Protein AF-A0A453PPX8-F1 (afdb_monomer_lite)

Sequence (303 aa):
ICSSVDLSWGESTSLLLAVLESVLRVKAYLPKALNEFLEFIDYFSRSFLSNRDVNAGASKLFYGQGGFSSEISPPIASVLHLYATGLHFSRQQMGSEDQPSMSVDFLKNEKNLQTLNNALGTLERIFCVTDGKSSKHDNLGKYSSTLTDARHPNKKDSYSCSQSREHINFLAYLDSLEFVCKILLQPANAVWESFFKEKTVPTSGKMTCVLMALNQFIDSSLFAYSCTKMSDEEKERLNKTLLRALVSAIKISFVTKEAIQKSLYSINCAISSTWIKLEDFKYLIPSIGNIGVTLYNIGHFEE

InterPro domains:
  IPR005314 Peptidase C50, separase [PTHR12792] (1-302)
  IPR056932 Separase-like, second TPR repeats region [PF25113] (14-184)

Foldseek 3Di:
DLVPQDPVDPCSLVVLLVVLLVLLPPQPCCLVCVQVSLVVLLCSLVVCLVPLSSLQSLLVSLQVSLPDDPRDDLLSNLLSLLSSLLSVLSNLVVPDPPDLPSLQVNLVCVVSLVSLLSSLVVNCVVVVLPDPDPPPPPPVVPPPDPDDDDDDDDDDDDDDPVDDSRDDDLVSVLSSLLSSLVSLLVSLVSQLVCCLPPVDQPDLVSLVSNLSSLLSSLSSLLVCLVDHPDDPVVLVSSLVSNLSSLLSNCSSCLSNVPCNVVSVVSVVSQVPDPSDDPVSCVVNVVSVVVVVVSCVVVCVVVD

Secondary structure (DSSP, 8-state):
-GGG--TTSTTHHHHHHHHHHHHHT--TTTTTSHHHHHHHHHHHHHHTTT-HHHHHHHHHHHHHHHHH-TTS-HHHHHHHHHHHHHHHHHHHHTT-SS-TTTHHHHTT-HHHHHHHHHHHHHHHHHH---TTS--S-TTGGGSS--SS----------------S----HHHHHHHHHHHHHHHHHHHHHHHHHHHHH-----HHHHHHHHHHHHHHHHHHHHHHHH----HHHHHHHHHHHHHHHHHHHHHHHHHT-SHHHHHHHHHHHHT-SS--HHHHHHHHHHHHHHHHHHHHTTTT--

pLDDT: mean 75.93, std 20.25, range [23.69, 96.31]

Structure (mmCIF, N/CA/C/O backbone):
data_AF-A0A453PPX8-F1
#
_entry.id   AF-A0A453PPX8-F1
#
loop_
_atom_site.group_PDB
_atom_site.id
_atom_site.type_symbol
_atom_site.label_atom_id
_atom_site.label_alt_id
_atom_site.label_comp_id
_atom_site.label_asym_id
_atom_site.label_entity_id
_atom_site.label_seq_id
_atom_site.pdbx_PDB_ins_code
_atom_site.Cartn_x
_atom_site.Cartn_y
_atom_site.Cartn_z
_atom_site.occupancy
_atom_site.B_iso_or_equiv
_atom_site.auth_seq_id
_atom_site.auth_comp_id
_atom_site.auth_asym_id
_atom_site.auth_atom_id
_atom_site.pdbx_PDB_model_num
ATOM 1 N N . ILE A 1 1 ? 12.827 13.121 -19.941 1.00 68.88 1 ILE A N 1
ATOM 2 C CA . ILE A 1 1 ? 12.044 12.511 -21.047 1.00 68.88 1 ILE A CA 1
ATOM 3 C C . ILE A 1 1 ? 10.574 12.462 -20.663 1.00 68.88 1 ILE A C 1
ATOM 5 O O . ILE A 1 1 ? 9.843 13.288 -21.178 1.00 68.88 1 ILE A O 1
ATOM 9 N N . CYS A 1 2 ? 10.150 11.609 -19.721 1.00 77.06 2 CYS A N 1
ATOM 10 C CA . CYS A 1 2 ? 8.740 11.517 -19.307 1.00 77.06 2 CYS A CA 1
ATOM 11 C C . CYS A 1 2 ? 8.135 12.856 -18.840 1.00 77.06 2 CYS A C 1
ATOM 13 O O . CYS A 1 2 ? 7.009 13.164 -19.202 1.00 77.06 2 CYS A O 1
ATOM 15 N N . SER A 1 3 ? 8.901 13.686 -18.123 1.00 76.31 3 SER A N 1
ATOM 16 C CA . SER A 1 3 ? 8.491 15.033 -17.686 1.00 76.31 3 SER A CA 1
ATOM 17 C C . SER A 1 3 ? 8.281 16.051 -18.813 1.00 76.31 3 SER A C 1
ATOM 19 O O . SER A 1 3 ? 7.718 17.112 -18.572 1.00 76.31 3 SER A O 1
ATOM 21 N N . SER A 1 4 ? 8.767 15.766 -20.021 1.00 77.56 4 SER A N 1
ATOM 22 C CA . SER A 1 4 ? 8.734 16.677 -21.172 1.00 77.56 4 SER A CA 1
ATOM 23 C C . SER A 1 4 ? 7.727 16.242 -22.238 1.00 77.56 4 SER A C 1
ATOM 25 O O . SER A 1 4 ? 7.642 16.884 -23.280 1.00 77.56 4 SER A O 1
ATOM 27 N N . VAL A 1 5 ? 7.009 15.134 -22.016 1.00 77.94 5 VAL A N 1
ATOM 28 C CA . VAL A 1 5 ? 6.001 14.633 -22.954 1.00 77.94 5 VAL A CA 1
ATOM 29 C C . VAL A 1 5 ? 4.700 15.399 -22.747 1.00 77.94 5 VAL A C 1
ATOM 31 O O . VAL A 1 5 ? 4.125 15.373 -21.661 1.00 77.94 5 VAL A O 1
ATOM 34 N N . ASP A 1 6 ? 4.221 16.044 -23.808 1.00 75.62 6 ASP A N 1
ATOM 35 C CA . ASP A 1 6 ? 2.887 16.632 -23.841 1.00 75.62 6 ASP A CA 1
ATOM 36 C C . ASP A 1 6 ? 1.833 15.522 -23.970 1.00 75.62 6 ASP A C 1
ATOM 38 O O . ASP A 1 6 ? 1.772 14.810 -24.974 1.00 75.62 6 ASP A O 1
ATOM 42 N N . LEU A 1 7 ? 1.006 15.363 -22.935 1.00 73.12 7 LEU A N 1
ATOM 43 C CA . LEU A 1 7 ? -0.051 14.349 -22.885 1.00 73.12 7 LEU A CA 1
ATOM 44 C C . LEU A 1 7 ? -1.251 14.677 -23.787 1.00 73.12 7 LEU A C 1
ATOM 46 O O . LEU A 1 7 ? -2.096 13.810 -23.995 1.00 73.12 7 LEU A O 1
ATOM 50 N N . SER A 1 8 ? -1.339 15.895 -24.333 1.00 72.12 8 SER A N 1
ATOM 51 C CA . SER A 1 8 ? -2.366 16.261 -25.319 1.00 72.12 8 SER A CA 1
ATOM 52 C C . SER A 1 8 ? -2.098 15.665 -26.706 1.00 72.12 8 SER A C 1
ATOM 54 O O . SER A 1 8 ? -2.986 15.623 -27.559 1.00 72.12 8 SER A O 1
ATOM 56 N N . TRP A 1 9 ? -0.881 15.164 -26.931 1.00 76.50 9 TRP A N 1
ATOM 57 C CA . TRP A 1 9 ? -0.477 14.536 -28.180 1.00 76.50 9 TRP A CA 1
ATOM 58 C C . TRP A 1 9 ? -0.966 13.085 -28.256 1.00 76.50 9 TRP A C 1
ATOM 60 O O . TRP A 1 9 ? -0.719 12.294 -27.345 1.00 76.50 9 TRP A O 1
ATOM 70 N N . GLY A 1 10 ? -1.613 12.702 -29.363 1.00 71.25 10 GLY A N 1
ATOM 71 C CA . GLY A 1 10 ? -2.240 11.378 -29.521 1.00 71.25 10 GLY A CA 1
ATOM 72 C C . GLY A 1 10 ? -1.283 10.181 -29.396 1.00 71.25 10 GLY A C 1
ATOM 73 O O . GLY A 1 10 ? -1.703 9.102 -28.990 1.00 71.25 10 GLY A O 1
ATOM 74 N N . GLU A 1 11 ? 0.010 10.371 -29.675 1.00 82.19 11 GLU A N 1
ATOM 75 C CA . GLU A 1 11 ? 1.045 9.323 -29.584 1.00 82.19 11 GLU A CA 1
ATOM 76 C C . GLU A 1 11 ? 1.831 9.339 -28.256 1.00 82.19 11 GLU A C 1
ATOM 78 O O . GLU A 1 11 ? 2.729 8.516 -28.041 1.00 82.19 11 GLU A O 1
ATOM 83 N N . SER A 1 12 ? 1.504 10.259 -27.342 1.00 84.06 12 SER A N 1
ATOM 84 C CA . SER A 1 12 ? 2.205 10.430 -26.062 1.00 84.06 12 SER A CA 1
ATOM 85 C C . SER A 1 12 ? 2.190 9.154 -25.216 1.00 84.06 12 SER A C 1
ATOM 87 O O . SER A 1 12 ? 3.225 8.737 -24.695 1.00 84.06 12 SER A O 1
ATOM 89 N N . THR A 1 13 ? 1.046 8.470 -25.156 1.00 86.00 13 THR A N 1
ATOM 90 C CA . THR A 1 13 ? 0.882 7.195 -24.448 1.00 86.00 13 THR A CA 1
ATOM 91 C C . THR A 1 13 ? 1.804 6.108 -25.002 1.00 86.00 13 THR A C 1
ATOM 93 O O . THR A 1 13 ? 2.506 5.451 -24.233 1.00 86.00 13 THR A O 1
ATOM 96 N N . SER A 1 14 ? 1.852 5.921 -26.327 1.00 87.69 14 SER A N 1
ATOM 97 C CA . SER A 1 14 ? 2.731 4.923 -26.954 1.00 87.69 14 SER A CA 1
ATOM 98 C C . SER A 1 14 ? 4.206 5.225 -26.713 1.00 87.69 14 SER A C 1
ATOM 100 O O . SER A 1 14 ? 4.971 4.310 -26.415 1.00 87.69 14 SER A O 1
ATOM 102 N N . LEU A 1 15 ? 4.598 6.501 -26.774 1.00 88.81 15 LEU A N 1
ATOM 103 C CA . LEU A 1 15 ? 5.967 6.925 -26.499 1.00 88.81 15 LEU A CA 1
ATOM 104 C C . LEU A 1 15 ? 6.359 6.640 -25.043 1.00 88.81 15 LEU A C 1
ATOM 106 O O . LEU A 1 15 ? 7.416 6.064 -24.792 1.00 88.81 15 LEU A O 1
ATOM 110 N N . LEU A 1 16 ? 5.503 6.996 -24.082 1.00 90.44 16 LEU A N 1
ATOM 111 C CA . LEU A 1 16 ? 5.747 6.757 -22.657 1.00 90.44 16 LEU A CA 1
ATOM 112 C C . LEU A 1 16 ? 5.877 5.265 -22.339 1.00 90.44 16 LEU A C 1
ATOM 114 O O . LEU A 1 16 ? 6.785 4.869 -21.608 1.00 90.44 16 LEU A O 1
ATOM 118 N N . LEU A 1 17 ? 5.010 4.430 -22.917 1.00 90.81 17 LEU A N 1
ATOM 119 C CA . LEU A 1 17 ? 5.076 2.980 -22.744 1.00 90.81 17 LEU A CA 1
ATOM 120 C C . LEU A 1 17 ? 6.311 2.372 -23.416 1.00 90.81 17 LEU A C 1
ATOM 122 O O . LEU A 1 17 ? 6.919 1.476 -22.836 1.00 90.81 17 LEU A O 1
ATOM 126 N N . ALA A 1 18 ? 6.728 2.881 -24.578 1.00 89.50 18 ALA A N 1
ATOM 127 C CA . ALA A 1 18 ? 7.959 2.447 -25.238 1.00 89.50 18 ALA A CA 1
ATOM 128 C C . ALA A 1 18 ? 9.209 2.807 -24.417 1.00 89.50 18 ALA A C 1
ATOM 130 O O . ALA A 1 18 ? 10.117 1.987 -24.280 1.00 89.50 18 ALA A O 1
ATOM 131 N N . VAL A 1 19 ? 9.247 4.004 -23.817 1.00 89.12 19 VAL A N 1
ATOM 132 C CA . VAL A 1 19 ? 10.322 4.410 -22.895 1.00 89.12 19 VAL A CA 1
ATOM 133 C C . VAL A 1 19 ? 10.350 3.493 -21.673 1.00 89.12 19 VAL A C 1
ATOM 135 O O . VAL A 1 19 ? 11.411 2.974 -21.327 1.00 89.12 19 VAL A O 1
ATOM 138 N N . LEU A 1 20 ? 9.194 3.246 -21.050 1.00 89.56 20 LEU A N 1
ATOM 139 C CA . LEU A 1 20 ? 9.082 2.346 -19.903 1.00 89.56 20 LEU A CA 1
ATOM 140 C C . LEU A 1 20 ? 9.553 0.929 -20.249 1.00 89.56 20 LEU A C 1
ATOM 142 O O . LEU A 1 20 ? 10.359 0.347 -19.528 1.00 89.56 20 LEU A O 1
ATOM 146 N N . GLU A 1 21 ? 9.088 0.382 -21.370 1.00 88.38 21 GLU A N 1
ATOM 147 C CA . GLU A 1 21 ? 9.484 -0.941 -21.843 1.00 88.38 21 GLU A CA 1
ATOM 148 C C . GLU A 1 21 ? 10.987 -1.020 -22.128 1.00 88.38 21 GLU A C 1
ATOM 150 O O . GLU A 1 21 ? 11.627 -2.009 -21.770 1.00 88.38 21 GLU A O 1
ATOM 155 N N . SER A 1 22 ? 11.572 0.027 -22.716 1.00 85.81 22 SER A N 1
ATOM 156 C CA . SER A 1 22 ? 13.016 0.101 -22.931 1.00 85.81 22 SER A CA 1
ATOM 157 C C . SER A 1 22 ? 13.773 0.031 -21.608 1.00 85.81 22 SER A C 1
ATOM 159 O O . SER A 1 22 ? 14.711 -0.753 -21.507 1.00 85.81 22 SER A O 1
ATOM 161 N N . VAL A 1 23 ? 13.357 0.793 -20.589 1.00 84.75 23 VAL A N 1
ATOM 162 C CA . VAL A 1 23 ? 13.988 0.782 -19.256 1.00 84.75 23 VAL A CA 1
ATOM 163 C C . VAL A 1 23 ? 13.872 -0.595 -18.602 1.00 84.75 23 VAL A C 1
ATOM 165 O O . VAL A 1 23 ? 14.869 -1.125 -18.117 1.00 84.75 23 VAL A O 1
ATOM 168 N N . LEU A 1 24 ? 12.697 -1.228 -18.674 1.00 81.25 24 LEU A N 1
ATOM 169 C CA . LEU A 1 24 ? 12.471 -2.584 -18.158 1.00 81.25 24 LEU A CA 1
ATOM 170 C C . LEU A 1 24 ? 13.350 -3.648 -18.844 1.00 81.25 24 LEU A C 1
ATOM 172 O O . LEU A 1 24 ? 13.604 -4.704 -18.270 1.00 81.25 24 LEU A O 1
ATOM 176 N N . ARG A 1 25 ? 13.825 -3.386 -20.068 1.00 78.50 25 ARG A N 1
ATOM 177 C CA . ARG A 1 25 ? 14.711 -4.283 -20.825 1.00 78.50 25 ARG A CA 1
ATOM 178 C C . ARG A 1 25 ? 16.206 -4.034 -20.577 1.00 78.50 25 ARG A C 1
ATOM 180 O O . ARG A 1 25 ? 17.013 -4.852 -21.023 1.00 78.50 25 ARG A O 1
ATOM 187 N N . VAL A 1 26 ? 16.610 -2.966 -19.873 1.00 70.00 26 VAL A N 1
ATOM 188 C CA . VAL A 1 26 ? 18.031 -2.683 -19.574 1.00 70.00 26 VAL A CA 1
ATOM 189 C C . VAL A 1 26 ? 18.530 -3.582 -18.436 1.00 70.00 26 VAL A C 1
ATOM 191 O O . VAL A 1 26 ? 18.637 -3.191 -17.279 1.00 70.00 26 VAL A O 1
ATOM 194 N N . LYS A 1 27 ? 18.859 -4.826 -18.789 1.00 64.12 27 LYS A N 1
ATOM 195 C CA . LYS A 1 27 ? 19.217 -5.903 -17.851 1.00 64.12 27 LYS A CA 1
ATOM 196 C C . LYS A 1 27 ? 20.664 -5.850 -17.348 1.00 64.12 27 LYS A C 1
ATOM 198 O O . LYS A 1 27 ? 20.931 -6.145 -16.190 1.00 64.12 27 LYS A O 1
ATOM 203 N N . ALA A 1 28 ? 21.611 -5.450 -18.200 1.00 54.31 28 ALA A N 1
ATOM 204 C CA . ALA A 1 28 ? 23.051 -5.563 -17.919 1.00 54.31 28 ALA A CA 1
ATOM 205 C C . ALA A 1 28 ? 23.567 -4.622 -16.810 1.00 54.31 28 ALA A C 1
ATOM 207 O O . ALA A 1 28 ? 24.640 -4.852 -16.251 1.00 54.31 28 ALA A O 1
ATOM 208 N N . TYR A 1 29 ? 22.811 -3.570 -16.488 1.00 59.25 29 TYR A N 1
ATOM 209 C CA . TYR A 1 29 ? 23.189 -2.560 -15.496 1.00 59.25 29 TYR A CA 1
ATOM 210 C C . TYR A 1 29 ? 22.343 -2.617 -14.223 1.00 59.25 29 TYR A C 1
ATOM 212 O O . TYR A 1 29 ? 22.651 -1.900 -13.272 1.00 59.25 29 TYR A O 1
ATOM 220 N N . LEU A 1 30 ? 21.327 -3.488 -14.174 1.00 68.12 30 LEU A N 1
ATOM 221 C CA . LEU A 1 30 ? 20.348 -3.516 -13.090 1.00 68.12 30 LEU A CA 1
ATOM 222 C C . LEU A 1 30 ? 20.984 -3.685 -11.699 1.00 68.12 30 LEU A C 1
ATOM 224 O O . LEU A 1 30 ? 20.624 -2.913 -10.821 1.00 68.12 30 LEU A O 1
ATOM 228 N N . PRO A 1 31 ? 21.999 -4.547 -11.472 1.00 67.00 31 PRO A N 1
ATOM 229 C CA . PRO A 1 31 ? 22.613 -4.657 -10.145 1.00 67.00 31 PRO A CA 1
ATOM 230 C C . PRO A 1 31 ? 23.340 -3.385 -9.679 1.00 67.00 31 PRO A C 1
ATOM 232 O O . PRO A 1 31 ? 23.516 -3.186 -8.482 1.00 67.00 31 PRO A O 1
ATOM 235 N N . LYS A 1 32 ? 23.805 -2.538 -10.612 1.00 69.81 32 LYS A N 1
ATOM 236 C CA . LYS A 1 32 ? 24.531 -1.292 -10.305 1.00 69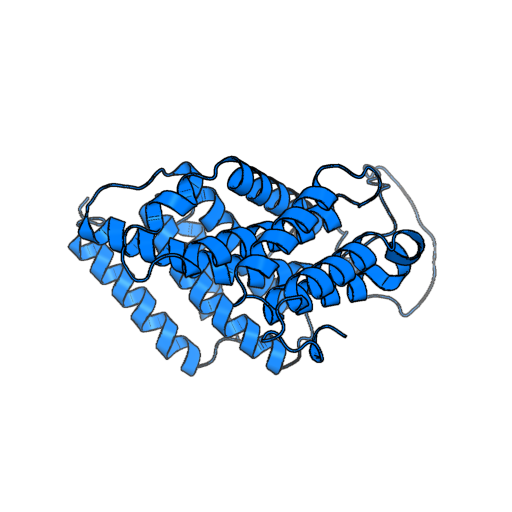.81 32 LYS A CA 1
ATOM 237 C C . LYS A 1 32 ? 23.618 -0.071 -10.210 1.00 69.81 32 LYS A C 1
ATOM 239 O O . LYS A 1 32 ? 24.019 0.894 -9.578 1.00 69.81 32 LYS A O 1
ATOM 244 N N . ALA A 1 33 ? 22.453 -0.122 -10.851 1.00 79.56 33 ALA A N 1
ATOM 245 C CA . ALA A 1 33 ? 21.501 0.981 -10.957 1.00 79.56 33 ALA A CA 1
ATOM 246 C C . ALA A 1 33 ? 20.107 0.586 -10.429 1.00 79.56 33 ALA A C 1
ATOM 248 O O . ALA A 1 33 ? 19.081 1.027 -10.947 1.00 79.56 33 ALA A O 1
ATOM 249 N N . LEU A 1 34 ? 20.057 -0.343 -9.466 1.00 82.06 34 LEU A N 1
ATOM 250 C CA . LEU A 1 34 ? 18.807 -0.943 -9.001 1.00 82.06 34 LEU A CA 1
ATOM 251 C C . LEU A 1 34 ? 17.894 0.090 -8.338 1.00 82.06 34 LEU A C 1
ATOM 253 O O . LEU A 1 34 ? 16.686 0.081 -8.559 1.00 82.06 34 LEU A O 1
ATOM 257 N N . ASN A 1 35 ? 18.465 0.971 -7.519 1.00 81.38 35 ASN A N 1
ATOM 258 C CA . ASN A 1 35 ? 17.685 1.973 -6.803 1.00 81.38 35 ASN A CA 1
ATOM 259 C C . ASN A 1 35 ? 17.169 3.036 -7.771 1.00 81.38 35 ASN A C 1
ATOM 261 O O . ASN A 1 35 ? 15.987 3.337 -7.742 1.00 81.38 35 ASN A O 1
ATOM 265 N N . GLU A 1 36 ? 18.004 3.499 -8.698 1.00 86.00 36 GLU A N 1
ATOM 266 C CA . GLU A 1 36 ? 17.636 4.443 -9.755 1.00 86.00 36 GLU A CA 1
ATOM 267 C C . GLU A 1 36 ? 16.549 3.861 -10.668 1.00 86.00 36 GLU A C 1
ATOM 269 O O . GLU A 1 36 ? 15.628 4.560 -11.092 1.00 86.00 36 GLU A O 1
ATOM 274 N N . PHE A 1 37 ? 16.623 2.557 -10.949 1.00 87.69 37 PHE A N 1
ATOM 275 C CA . PHE A 1 37 ? 15.566 1.839 -11.647 1.00 87.69 37 PHE A CA 1
ATOM 276 C C . PHE A 1 37 ? 14.252 1.882 -10.857 1.00 87.69 37 PHE A C 1
ATOM 278 O O . PHE A 1 37 ? 13.225 2.254 -11.418 1.00 87.69 37 PHE A O 1
ATOM 285 N N . LEU A 1 38 ? 14.262 1.543 -9.565 1.00 88.88 38 LEU A N 1
ATOM 286 C CA . LEU A 1 38 ? 13.049 1.555 -8.742 1.00 88.88 38 LEU A CA 1
ATOM 287 C C . LEU A 1 38 ? 12.496 2.971 -8.514 1.00 88.88 38 LEU A C 1
ATOM 289 O O . LEU A 1 38 ? 11.280 3.146 -8.536 1.00 88.88 38 LEU A O 1
ATOM 293 N N . GLU A 1 39 ? 13.359 3.977 -8.379 1.00 89.56 39 GLU A N 1
ATOM 294 C CA . GLU A 1 39 ? 12.987 5.396 -8.335 1.00 89.56 39 GLU A CA 1
ATOM 295 C C . GLU A 1 39 ? 12.306 5.830 -9.635 1.00 89.56 39 GLU A C 1
ATOM 297 O O . GLU A 1 39 ? 11.282 6.509 -9.603 1.00 89.56 39 GLU A O 1
ATOM 302 N N . PHE A 1 40 ? 12.812 5.390 -10.793 1.00 91.12 40 PHE A N 1
ATOM 303 C CA . PHE A 1 40 ? 12.148 5.641 -12.070 1.00 91.12 40 PHE A CA 1
ATOM 304 C C . PHE A 1 40 ? 10.765 4.981 -12.136 1.00 91.12 40 PHE A C 1
ATOM 306 O O . PHE A 1 40 ? 9.818 5.607 -12.616 1.00 91.12 40 PHE A O 1
ATOM 313 N N . ILE A 1 41 ? 10.627 3.741 -11.654 1.00 92.38 41 ILE A N 1
ATOM 314 C CA . ILE A 1 41 ? 9.335 3.041 -11.609 1.00 92.38 41 ILE A CA 1
ATOM 315 C C . ILE A 1 41 ? 8.341 3.784 -10.708 1.00 92.38 41 ILE A C 1
ATOM 317 O O . ILE A 1 41 ? 7.190 3.976 -11.113 1.00 92.38 41 ILE A O 1
ATOM 321 N N . ASP A 1 42 ? 8.777 4.232 -9.528 1.00 93.12 42 ASP A N 1
ATOM 322 C CA . ASP A 1 42 ? 7.959 5.035 -8.614 1.00 93.12 42 ASP A CA 1
ATOM 323 C C . ASP A 1 42 ? 7.527 6.350 -9.275 1.00 93.12 42 ASP A C 1
ATOM 325 O O . ASP A 1 42 ? 6.329 6.629 -9.404 1.00 93.12 42 ASP A O 1
ATOM 329 N N . TYR A 1 43 ? 8.498 7.107 -9.793 1.00 92.50 43 TYR A N 1
ATOM 330 C CA . TYR A 1 43 ? 8.269 8.373 -10.476 1.00 92.50 43 TYR A CA 1
ATOM 331 C C . TYR A 1 43 ? 7.275 8.219 -11.630 1.00 92.50 43 TYR A C 1
ATOM 333 O O . TYR A 1 43 ? 6.312 8.984 -11.722 1.00 92.50 43 TYR A O 1
ATOM 341 N N . PHE A 1 44 ? 7.477 7.224 -12.500 1.00 93.25 44 PHE A N 1
ATOM 342 C CA . PHE A 1 44 ? 6.607 6.966 -13.646 1.00 93.25 44 PHE A CA 1
ATOM 343 C C . PHE A 1 44 ? 5.179 6.655 -13.184 1.00 93.25 44 PHE A C 1
ATOM 345 O O . PHE A 1 44 ? 4.221 7.262 -13.665 1.00 93.25 44 PHE A O 1
ATOM 352 N N . SER A 1 45 ? 5.039 5.745 -12.216 1.00 93.81 45 SER A N 1
ATOM 353 C CA . SER A 1 45 ? 3.738 5.291 -11.714 1.00 93.81 45 SER A CA 1
ATOM 354 C C . SER A 1 45 ? 2.942 6.421 -11.063 1.00 93.81 45 SER A C 1
ATOM 356 O O . SER A 1 45 ? 1.729 6.506 -11.243 1.00 93.81 45 SER A O 1
ATOM 358 N N . ARG A 1 46 ? 3.611 7.318 -10.329 1.00 92.19 46 ARG A N 1
ATOM 359 C CA . ARG A 1 46 ? 2.969 8.485 -9.707 1.00 92.19 46 ARG A CA 1
ATOM 360 C C . ARG A 1 46 ? 2.635 9.576 -10.719 1.00 92.19 46 ARG A C 1
ATOM 362 O O . ARG A 1 46 ? 1.546 10.139 -10.656 1.00 92.19 46 ARG A O 1
ATOM 369 N N . SER A 1 47 ? 3.545 9.860 -11.649 1.00 89.81 47 SER A N 1
ATOM 370 C CA . SER A 1 47 ? 3.407 10.971 -12.603 1.00 89.81 47 SER A CA 1
ATOM 371 C C . SER A 1 47 ? 2.244 10.777 -13.568 1.00 89.81 47 SER A C 1
ATOM 373 O O . SER A 1 47 ? 1.572 11.738 -13.934 1.00 89.81 47 SER A O 1
ATOM 375 N N . PHE A 1 48 ? 1.978 9.531 -13.956 1.00 87.00 48 PHE A N 1
ATOM 376 C CA . PHE A 1 48 ? 0.924 9.209 -14.916 1.00 87.00 48 PHE A CA 1
ATOM 377 C C . PHE A 1 48 ? -0.295 8.570 -14.273 1.00 87.00 48 PHE A C 1
ATOM 379 O O . PHE A 1 48 ? -1.156 8.064 -14.988 1.00 87.00 48 PHE A O 1
ATOM 386 N N . LEU A 1 49 ? -0.415 8.659 -12.944 1.00 85.38 49 LEU A N 1
ATOM 387 C CA . LEU A 1 49 ? -1.491 8.010 -12.212 1.00 85.38 49 LEU A CA 1
ATOM 388 C C . LEU A 1 49 ? -2.875 8.444 -12.693 1.00 85.38 49 LEU A C 1
ATOM 390 O O . LEU A 1 49 ? -3.783 7.639 -12.556 1.00 85.38 49 LEU A O 1
ATOM 394 N N . SER A 1 50 ? -3.019 9.645 -13.271 1.00 83.88 50 SER A N 1
ATOM 395 C CA . SER A 1 50 ? -4.260 10.198 -13.842 1.00 83.88 50 SER A CA 1
ATOM 396 C C . SER A 1 50 ? -4.562 9.764 -15.289 1.00 83.88 50 SER A C 1
ATOM 398 O O . SER A 1 50 ? -5.639 10.064 -15.797 1.00 83.88 50 SER A O 1
ATOM 400 N N . ASN A 1 51 ? -3.648 9.063 -15.971 1.00 86.75 51 ASN A N 1
ATOM 401 C CA . ASN A 1 51 ? -3.815 8.641 -17.363 1.00 86.75 51 ASN A CA 1
ATOM 402 C C . ASN A 1 51 ? -4.194 7.153 -17.447 1.00 86.75 51 ASN A C 1
ATOM 404 O O . ASN A 1 51 ? -3.384 6.256 -17.203 1.00 86.75 51 ASN A O 1
ATOM 408 N N . ARG A 1 52 ? -5.444 6.890 -17.839 1.00 85.50 52 ARG A N 1
ATOM 409 C CA . ARG A 1 52 ? -6.032 5.544 -17.872 1.00 85.50 52 ARG A CA 1
ATOM 410 C C . ARG A 1 52 ? -5.282 4.571 -18.787 1.00 85.50 52 ARG A C 1
ATOM 412 O O . ARG A 1 52 ? -5.115 3.404 -18.420 1.00 85.50 52 ARG A O 1
ATOM 419 N N . ASP A 1 53 ? -4.851 5.032 -19.956 1.00 87.25 53 ASP A N 1
ATOM 420 C CA . ASP A 1 53 ? -4.224 4.181 -20.969 1.00 87.25 53 ASP A CA 1
ATOM 421 C C . ASP A 1 53 ? -2.765 3.887 -20.620 1.00 87.25 53 ASP A C 1
ATOM 423 O O . ASP A 1 53 ? -2.326 2.737 -20.716 1.00 87.25 53 ASP A O 1
ATOM 427 N N . VAL A 1 54 ? -2.042 4.890 -20.106 1.00 89.50 54 VAL A N 1
ATOM 428 C CA . VAL A 1 54 ? -0.690 4.699 -19.563 1.00 89.50 54 VAL A CA 1
ATOM 429 C C . VAL A 1 54 ? -0.724 3.727 -18.383 1.00 89.50 54 VAL A C 1
ATOM 431 O O . VAL A 1 54 ? 0.059 2.780 -18.366 1.00 89.50 54 VAL A O 1
ATOM 434 N N . ASN A 1 55 ? -1.671 3.875 -17.450 1.00 90.06 55 ASN A N 1
ATOM 435 C CA . ASN A 1 55 ? -1.825 2.954 -16.319 1.00 90.06 55 ASN A CA 1
ATOM 436 C C . ASN A 1 55 ? -2.074 1.512 -16.780 1.00 90.06 55 ASN A C 1
ATOM 438 O O . ASN A 1 55 ? -1.473 0.574 -16.252 1.00 90.06 55 ASN A O 1
ATOM 442 N N . ALA A 1 56 ? -2.942 1.319 -17.780 1.00 88.69 56 ALA A N 1
ATOM 443 C CA . ALA A 1 56 ? -3.242 -0.002 -18.324 1.00 88.69 56 ALA A CA 1
ATOM 444 C C . ALA A 1 56 ? -2.010 -0.649 -18.978 1.00 88.69 56 ALA A C 1
ATOM 446 O O . ALA A 1 56 ? -1.718 -1.821 -18.721 1.00 88.69 56 ALA A O 1
ATOM 447 N N . GLY A 1 57 ? -1.280 0.112 -19.799 1.00 90.06 57 GLY A N 1
ATOM 448 C CA . GLY A 1 57 ? -0.063 -0.355 -20.456 1.00 90.06 57 GLY A CA 1
ATOM 449 C C . GLY A 1 57 ? 1.057 -0.663 -19.464 1.00 90.06 57 GLY A C 1
ATOM 450 O O . GLY A 1 57 ? 1.629 -1.751 -19.502 1.00 90.06 57 GLY A O 1
ATOM 451 N N . ALA A 1 58 ? 1.320 0.248 -18.527 1.00 92.00 58 ALA A N 1
ATOM 452 C CA . ALA A 1 58 ? 2.367 0.103 -17.522 1.00 92.00 58 ALA A CA 1
ATOM 453 C C . ALA A 1 58 ? 2.089 -1.062 -16.564 1.00 92.00 58 ALA A C 1
ATOM 455 O O . ALA A 1 58 ? 2.971 -1.886 -16.333 1.00 92.00 58 ALA A O 1
ATOM 456 N N . SER A 1 59 ? 0.845 -1.213 -16.095 1.00 91.38 59 SER A N 1
ATOM 457 C CA . SER A 1 59 ? 0.432 -2.367 -15.285 1.00 91.38 59 SER A CA 1
ATOM 458 C C . SER A 1 59 ? 0.700 -3.693 -16.007 1.00 91.38 59 SER A C 1
ATOM 460 O O . SER A 1 59 ? 1.286 -4.612 -15.430 1.00 91.38 59 SER A O 1
ATOM 462 N N . LYS A 1 60 ? 0.348 -3.787 -17.299 1.00 90.62 60 LYS A N 1
ATOM 463 C CA . LYS A 1 60 ? 0.613 -4.981 -18.116 1.00 90.62 60 LYS A CA 1
ATOM 464 C C . LYS A 1 60 ? 2.111 -5.251 -18.268 1.00 90.62 60 LYS A C 1
ATOM 466 O O . LYS A 1 60 ? 2.521 -6.406 -18.162 1.00 90.62 60 LYS A O 1
ATOM 471 N N . LEU A 1 61 ? 2.915 -4.213 -18.503 1.00 90.06 61 LEU A N 1
ATOM 472 C CA . LEU A 1 61 ? 4.370 -4.334 -18.605 1.00 90.06 61 LEU A CA 1
ATOM 473 C C . LEU A 1 61 ? 4.977 -4.841 -17.290 1.00 90.06 61 LEU A C 1
ATOM 475 O O . LEU A 1 61 ? 5.756 -5.790 -17.311 1.00 90.06 61 LEU A O 1
ATOM 479 N N . PHE A 1 62 ? 4.572 -4.286 -16.147 1.00 90.56 62 PHE A N 1
ATOM 480 C CA . PHE A 1 62 ? 5.079 -4.693 -14.834 1.00 90.56 62 PHE A CA 1
ATOM 481 C C . PHE A 1 62 ? 4.700 -6.132 -14.468 1.00 90.56 62 PHE A C 1
ATOM 483 O O . PHE A 1 62 ? 5.575 -6.901 -14.069 1.00 90.56 62 PHE A O 1
ATOM 490 N N . TYR A 1 63 ? 3.444 -6.544 -14.681 1.00 87.56 63 TYR A N 1
ATOM 491 C CA . TYR A 1 63 ? 3.049 -7.948 -14.503 1.00 87.56 63 TYR A CA 1
ATOM 492 C C . TYR A 1 63 ? 3.781 -8.890 -15.468 1.00 87.56 63 TYR A C 1
ATOM 494 O O . TYR A 1 63 ? 4.145 -10.001 -15.088 1.00 87.56 63 TYR A O 1
ATOM 502 N N . GLY A 1 64 ? 4.008 -8.466 -16.716 1.00 79.94 64 GLY A N 1
ATOM 503 C CA . GLY A 1 64 ? 4.740 -9.256 -17.708 1.00 79.94 64 GLY A CA 1
ATOM 504 C C . GLY A 1 64 ? 6.195 -9.502 -17.308 1.00 79.94 64 GLY A C 1
ATOM 505 O O . GLY A 1 64 ? 6.690 -10.620 -17.446 1.00 79.94 64 GLY A O 1
ATOM 506 N N . GLN A 1 65 ? 6.858 -8.485 -16.754 1.00 71.50 65 GLN A N 1
ATOM 507 C CA . GLN A 1 65 ? 8.236 -8.602 -16.274 1.00 71.50 65 GLN A CA 1
ATOM 508 C C . GLN A 1 65 ? 8.344 -9.444 -14.998 1.00 71.50 65 GLN A C 1
ATOM 510 O O . GLN A 1 65 ? 9.268 -10.248 -14.881 1.00 71.50 65 GLN A O 1
ATOM 515 N N . GLY A 1 66 ? 7.381 -9.318 -14.078 1.00 56.97 66 GLY A N 1
ATOM 516 C CA . GLY A 1 66 ? 7.364 -10.094 -12.836 1.00 56.97 66 GLY A CA 1
ATOM 517 C C . GLY A 1 66 ? 6.870 -11.542 -12.980 1.00 56.97 66 GLY A C 1
ATOM 518 O O . GLY A 1 66 ? 7.094 -12.348 -12.078 1.00 56.97 66 GLY A O 1
ATOM 519 N N . GLY A 1 67 ? 6.235 -11.895 -14.105 1.00 49.97 67 GLY A N 1
ATOM 520 C CA . GLY A 1 67 ? 5.662 -13.225 -14.342 1.00 49.97 67 GLY A CA 1
ATOM 521 C C . GLY A 1 67 ? 6.498 -14.196 -15.186 1.00 49.97 67 GLY A C 1
ATOM 522 O O . GLY A 1 67 ? 6.246 -15.395 -15.102 1.00 49.97 67 GLY A O 1
ATOM 523 N N . PHE A 1 68 ? 7.450 -13.730 -16.010 1.00 41.12 68 PHE A N 1
ATOM 524 C CA . PHE A 1 68 ? 8.017 -14.581 -17.078 1.00 41.12 68 PHE A CA 1
ATOM 525 C C . PHE A 1 68 ? 9.500 -14.390 -17.442 1.00 41.12 68 PHE A C 1
ATOM 527 O O . PHE A 1 68 ? 9.958 -15.034 -18.384 1.00 41.12 68 PHE A O 1
ATOM 534 N N . SER A 1 69 ? 10.290 -13.587 -16.723 1.00 48.25 69 SER A N 1
ATOM 535 C CA . SER A 1 69 ? 11.745 -13.571 -16.949 1.00 48.25 69 SER A CA 1
ATOM 536 C C . SER A 1 69 ? 12.474 -14.254 -15.793 1.00 48.25 69 SER A C 1
ATOM 538 O O . SER A 1 69 ? 12.374 -13.828 -14.648 1.00 48.25 69 SER A O 1
ATOM 540 N N . SER A 1 70 ? 13.238 -15.310 -16.079 1.00 49.44 70 SER A N 1
ATOM 541 C CA . SER A 1 70 ? 14.124 -16.009 -15.130 1.00 49.44 70 SER A CA 1
ATOM 542 C C . SER A 1 70 ? 15.293 -15.145 -14.621 1.00 49.44 70 SER A C 1
ATOM 544 O O . SER A 1 70 ? 16.283 -15.673 -14.124 1.00 49.44 70 SER A O 1
ATOM 546 N N . GLU A 1 71 ? 15.219 -13.828 -14.812 1.00 60.91 71 GLU A N 1
ATOM 547 C CA . GLU A 1 71 ? 16.345 -12.895 -14.764 1.00 60.91 71 GLU A CA 1
ATOM 548 C C . GLU A 1 71 ? 16.106 -11.711 -13.815 1.00 60.91 71 GLU A C 1
ATOM 550 O O . GLU A 1 71 ? 17.074 -11.070 -13.419 1.00 60.91 71 GLU A O 1
ATOM 555 N N . ILE A 1 72 ? 14.858 -11.428 -13.413 1.00 71.12 72 ILE A N 1
ATOM 556 C CA . ILE A 1 72 ? 14.556 -10.442 -12.365 1.00 71.12 72 ILE A CA 1
ATOM 557 C C . ILE A 1 72 ? 14.465 -11.175 -11.028 1.00 71.12 72 ILE A C 1
ATOM 559 O O . ILE A 1 72 ? 13.724 -12.152 -10.893 1.00 71.12 72 ILE A O 1
ATOM 563 N N . SER A 1 73 ? 15.209 -10.706 -10.024 1.00 77.25 73 SER A N 1
ATOM 564 C CA . SER A 1 73 ? 15.177 -11.332 -8.707 1.00 77.25 73 SER A CA 1
ATOM 565 C C . SER A 1 73 ? 13.775 -11.223 -8.069 1.00 77.25 73 SER A C 1
ATOM 567 O O . SER A 1 73 ? 13.075 -10.220 -8.257 1.00 77.25 73 SER A O 1
ATOM 569 N N . PRO A 1 74 ? 13.334 -12.231 -7.287 1.00 81.69 74 PRO A N 1
ATOM 570 C CA . PRO A 1 74 ? 12.009 -12.235 -6.658 1.00 81.69 74 PRO A CA 1
ATOM 571 C C . PRO A 1 74 ? 11.635 -10.964 -5.866 1.00 81.69 74 PRO A C 1
ATOM 573 O O . PRO A 1 74 ? 10.474 -10.549 -5.942 1.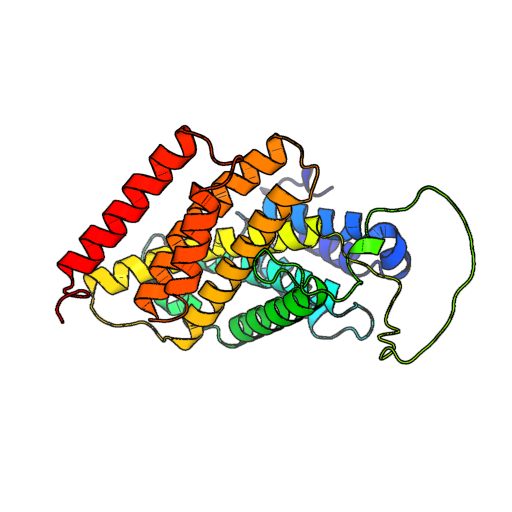00 81.69 74 PRO A O 1
ATOM 576 N N . PRO A 1 75 ? 12.566 -10.300 -5.142 1.00 83.25 75 PRO A N 1
ATOM 577 C CA . PRO A 1 75 ? 12.283 -9.025 -4.487 1.00 83.25 75 PRO A CA 1
ATOM 578 C C . PRO A 1 75 ? 11.837 -7.940 -5.479 1.00 83.25 75 PRO A C 1
ATOM 580 O O . PRO A 1 75 ? 10.856 -7.238 -5.238 1.00 83.25 75 PRO A O 1
ATOM 583 N N . ILE A 1 76 ? 12.528 -7.821 -6.618 1.00 85.56 76 ILE A N 1
ATOM 584 C CA . ILE A 1 76 ? 12.287 -6.763 -7.610 1.00 85.56 76 ILE A CA 1
ATOM 585 C C . ILE A 1 76 ? 10.964 -7.028 -8.317 1.00 85.56 76 ILE A C 1
ATOM 587 O O . ILE A 1 76 ? 10.139 -6.127 -8.452 1.00 85.56 76 ILE A O 1
ATOM 591 N N . ALA A 1 77 ? 10.726 -8.286 -8.696 1.00 87.25 77 ALA A N 1
ATOM 592 C CA . ALA A 1 77 ? 9.452 -8.710 -9.261 1.00 87.25 77 ALA A CA 1
ATOM 593 C C . ALA A 1 77 ? 8.285 -8.384 -8.315 1.00 87.25 77 ALA A C 1
ATOM 595 O O . ALA A 1 77 ? 7.242 -7.913 -8.762 1.00 87.25 77 ALA A O 1
ATOM 596 N N . SER A 1 78 ? 8.472 -8.562 -7.004 1.00 90.38 78 SER A N 1
ATOM 597 C CA . SER A 1 78 ? 7.449 -8.240 -6.005 1.00 90.38 78 SER A CA 1
ATOM 598 C C . SER A 1 78 ? 7.164 -6.738 -5.928 1.00 90.38 78 SER A C 1
ATOM 600 O O . SER A 1 78 ? 5.999 -6.352 -5.930 1.00 90.38 78 SER A O 1
ATOM 602 N N . VAL A 1 79 ? 8.191 -5.879 -5.953 1.00 92.06 79 VAL A N 1
ATOM 603 C CA . VAL A 1 79 ? 8.002 -4.415 -6.019 1.00 92.06 79 VAL A CA 1
ATOM 604 C C . VAL A 1 79 ? 7.265 -4.007 -7.299 1.00 92.06 79 VAL A C 1
ATOM 606 O O . VAL A 1 79 ? 6.296 -3.249 -7.238 1.00 92.06 79 VAL A O 1
ATOM 609 N N . LEU A 1 80 ? 7.654 -4.558 -8.454 1.00 92.12 80 LEU A N 1
ATOM 610 C CA . LEU A 1 80 ? 6.953 -4.315 -9.720 1.00 92.12 80 LEU A CA 1
ATOM 611 C C . LEU A 1 80 ? 5.490 -4.768 -9.651 1.00 92.12 80 LEU A C 1
ATOM 613 O O . LEU A 1 80 ? 4.612 -4.058 -10.134 1.00 92.12 80 LEU A O 1
ATOM 617 N N . HIS A 1 81 ? 5.200 -5.904 -9.013 1.00 92.25 81 HIS A N 1
ATOM 618 C CA . HIS A 1 81 ? 3.834 -6.376 -8.800 1.00 92.25 81 HIS A CA 1
ATOM 619 C C . HIS A 1 81 ? 3.006 -5.447 -7.902 1.00 92.25 81 HIS A C 1
ATOM 621 O O . HIS A 1 81 ? 1.811 -5.288 -8.166 1.00 92.25 81 HIS A O 1
ATOM 627 N N . LEU A 1 82 ? 3.602 -4.799 -6.893 1.00 94.56 82 LEU A N 1
ATOM 628 C CA . LEU A 1 82 ? 2.904 -3.788 -6.087 1.00 94.56 82 LEU A CA 1
ATOM 629 C C . LEU A 1 82 ? 2.488 -2.585 -6.949 1.00 94.56 82 LEU A C 1
ATOM 631 O O . LEU A 1 82 ? 1.309 -2.219 -6.953 1.00 94.56 82 LEU A O 1
ATOM 635 N N . TYR A 1 83 ? 3.403 -2.034 -7.758 1.00 94.94 83 TYR A N 1
ATOM 636 C CA . TYR A 1 83 ? 3.075 -0.949 -8.695 1.00 94.94 83 TYR A CA 1
ATOM 637 C C . TYR A 1 83 ? 2.061 -1.383 -9.759 1.00 94.94 83 TYR A C 1
ATOM 639 O O . TYR A 1 83 ? 1.091 -0.669 -10.013 1.00 94.94 83 TYR A O 1
ATOM 647 N N . ALA A 1 84 ? 2.228 -2.575 -10.342 1.00 92.38 84 ALA A N 1
ATOM 648 C CA . ALA A 1 84 ? 1.316 -3.123 -11.346 1.00 92.38 84 ALA A CA 1
ATOM 649 C C . ALA A 1 84 ? -0.119 -3.201 -10.823 1.00 92.38 84 ALA A C 1
ATOM 651 O O . ALA A 1 84 ? -1.068 -2.845 -11.527 1.00 92.38 84 ALA A O 1
ATOM 652 N N . THR A 1 85 ? -0.251 -3.642 -9.574 1.00 90.56 85 THR A N 1
ATOM 653 C CA . THR A 1 85 ? -1.522 -3.779 -8.874 1.00 90.56 85 THR A CA 1
ATOM 654 C C . THR A 1 85 ? -2.142 -2.418 -8.582 1.00 90.56 85 THR A C 1
ATOM 656 O O . THR A 1 85 ? -3.310 -2.202 -8.906 1.00 90.56 85 THR A O 1
ATOM 659 N N . GLY A 1 86 ? -1.365 -1.467 -8.053 1.00 91.06 86 GLY A N 1
ATOM 660 C CA . GLY A 1 86 ? -1.845 -0.104 -7.819 1.00 91.06 86 GLY A CA 1
ATOM 661 C C . GLY A 1 86 ? -2.327 0.579 -9.105 1.00 91.06 86 GLY A C 1
ATOM 662 O O . GLY A 1 86 ? -3.433 1.112 -9.136 1.00 91.06 86 GLY A O 1
ATOM 663 N N . LEU A 1 87 ? -1.562 0.486 -10.198 1.00 91.50 87 LEU A N 1
ATOM 664 C CA . LEU A 1 87 ? -1.937 1.051 -11.503 1.00 91.50 87 LEU A CA 1
ATOM 665 C C . LEU A 1 87 ? -3.165 0.369 -12.120 1.00 91.50 87 LEU A C 1
ATOM 667 O O . LEU A 1 87 ? -3.994 1.011 -12.766 1.00 91.50 87 LEU A O 1
ATOM 671 N N . HIS A 1 88 ? -3.304 -0.944 -11.925 1.00 88.00 88 HIS A N 1
ATOM 672 C CA . HIS A 1 88 ? -4.489 -1.661 -12.380 1.00 88.00 88 HIS A CA 1
ATOM 673 C C . HIS A 1 88 ? -5.750 -1.144 -11.683 1.00 88.00 88 HIS A C 1
ATOM 675 O O . HIS A 1 88 ? -6.772 -0.919 -12.332 1.00 88.00 88 HIS A O 1
ATOM 681 N N . PHE A 1 89 ? -5.683 -0.959 -10.365 1.00 83.19 89 PHE A N 1
ATOM 682 C CA . PHE A 1 89 ? -6.829 -0.532 -9.573 1.00 83.19 89 PHE A CA 1
ATOM 683 C C . PHE A 1 89 ? -7.138 0.957 -9.724 1.00 83.19 89 PHE A C 1
ATOM 685 O O . PHE A 1 89 ? -8.312 1.313 -9.797 1.00 83.19 89 PHE A O 1
ATOM 692 N N . SER A 1 90 ? -6.133 1.821 -9.880 1.00 84.75 90 SER A N 1
ATOM 693 C CA . SER A 1 90 ? -6.367 3.243 -10.168 1.00 84.75 90 SER A CA 1
ATOM 694 C C . SER A 1 90 ? -7.150 3.435 -11.472 1.00 84.75 90 SER A C 1
ATOM 696 O O . SER A 1 90 ? -8.065 4.251 -11.543 1.00 84.75 90 SER A O 1
ATOM 698 N N . ARG A 1 91 ? -6.879 2.610 -12.494 1.00 80.12 91 ARG A N 1
ATOM 699 C CA . ARG A 1 91 ? -7.635 2.592 -13.757 1.00 80.12 91 ARG A CA 1
ATOM 700 C C . ARG A 1 91 ? -9.121 2.286 -13.553 1.00 80.12 91 ARG A C 1
ATOM 702 O O . ARG A 1 91 ? -9.958 2.841 -14.264 1.00 80.12 91 ARG A O 1
ATOM 709 N N . GLN A 1 92 ? -9.442 1.363 -12.647 1.00 70.62 92 GLN A N 1
ATOM 710 C CA . GLN A 1 92 ? -10.830 1.000 -12.349 1.00 70.62 92 GLN A CA 1
ATOM 711 C C . GLN A 1 92 ? -11.565 2.160 -11.664 1.00 70.62 92 GLN A C 1
ATOM 713 O O . GLN A 1 92 ? -12.737 2.379 -11.948 1.00 70.62 92 GLN A O 1
ATOM 718 N N . GLN A 1 93 ? -10.856 2.950 -10.850 1.00 70.50 93 GLN A N 1
ATOM 719 C CA . GLN A 1 93 ? -11.414 4.089 -10.111 1.00 70.50 93 GLN A CA 1
ATOM 720 C C . GLN A 1 93 ? -11.788 5.287 -11.003 1.00 70.50 93 GLN A C 1
ATOM 722 O O . GLN A 1 93 ? -12.681 6.051 -10.656 1.00 70.50 93 GLN A O 1
ATOM 727 N N . MET A 1 94 ? -11.149 5.447 -12.165 1.00 66.44 94 MET A N 1
ATOM 728 C CA . MET A 1 94 ? -11.430 6.539 -13.118 1.00 66.44 94 MET A CA 1
ATOM 729 C C . MET A 1 94 ? -12.679 6.323 -13.981 1.00 66.44 94 MET A C 1
ATOM 731 O O . MET A 1 94 ? -13.021 7.175 -14.793 1.00 66.44 94 MET A O 1
ATOM 735 N N . GLY A 1 95 ? -13.298 5.145 -13.900 1.00 52.19 95 GLY A N 1
ATOM 736 C CA . GLY A 1 95 ? -14.288 4.689 -14.871 1.00 52.19 95 GLY A CA 1
ATOM 737 C C . GLY A 1 95 ? -15.751 4.992 -14.554 1.00 52.19 95 GLY A C 1
ATOM 738 O O . GLY A 1 95 ? -16.586 4.562 -15.344 1.00 52.19 95 GLY A O 1
ATOM 739 N N . SER A 1 96 ? -16.101 5.661 -13.449 1.00 46.97 96 SER A N 1
ATOM 740 C CA . SER A 1 96 ? -17.515 5.844 -13.084 1.00 46.97 96 SER A CA 1
ATOM 741 C C . SER A 1 96 ? -17.842 7.249 -12.571 1.00 46.97 96 SER A C 1
ATOM 743 O O . SER A 1 96 ? -17.754 7.526 -11.375 1.00 46.97 96 SER A O 1
ATOM 745 N N . GLU A 1 97 ? -18.305 8.117 -13.466 1.00 44.59 97 GLU A N 1
ATOM 746 C CA . GLU A 1 97 ? -19.136 9.261 -13.064 1.00 44.59 97 GLU A CA 1
ATOM 747 C C . GLU A 1 97 ? -20.593 8.827 -12.784 1.00 44.59 97 GLU A C 1
ATOM 749 O O . GLU A 1 97 ? -21.274 9.479 -12.001 1.00 44.59 97 GLU A O 1
ATOM 754 N N . ASP A 1 98 ? -21.033 7.661 -13.289 1.00 40.25 98 ASP A N 1
ATOM 755 C CA . ASP A 1 98 ? -22.452 7.258 -13.263 1.00 40.25 98 ASP A CA 1
ATOM 756 C C . ASP A 1 98 ? -22.820 6.059 -12.368 1.00 40.25 98 ASP A C 1
ATOM 758 O O . ASP A 1 98 ? -23.992 5.681 -12.315 1.00 40.25 98 ASP A O 1
ATOM 762 N N . GLN A 1 99 ? -21.889 5.439 -11.629 1.00 40.38 99 GLN A N 1
ATOM 763 C CA . GLN A 1 99 ? -22.268 4.394 -10.664 1.00 40.38 99 GLN A CA 1
ATOM 764 C C . GLN A 1 99 ? -21.412 4.365 -9.386 1.00 40.38 99 GLN A C 1
ATOM 766 O O . GLN A 1 99 ? -20.214 4.102 -9.450 1.00 40.38 99 GLN A O 1
ATOM 771 N N . PRO A 1 100 ? -22.028 4.481 -8.194 1.00 42.56 100 PRO A N 1
ATOM 772 C CA . PRO A 1 100 ? -21.363 4.263 -6.908 1.00 42.56 100 PRO A CA 1
ATOM 773 C C . PRO A 1 100 ? -21.128 2.769 -6.580 1.00 42.56 100 PRO A C 1
ATOM 775 O O . PRO A 1 100 ? -20.779 2.436 -5.451 1.00 42.56 100 PRO A O 1
ATOM 778 N N . SER A 1 101 ? -21.282 1.852 -7.545 1.00 44.12 101 SER A N 1
ATOM 779 C CA . SER A 1 101 ? -21.153 0.391 -7.373 1.00 44.12 101 SER A CA 1
ATOM 780 C C . SER A 1 101 ? -19.699 -0.128 -7.393 1.00 44.12 101 SER A C 1
ATOM 782 O O . SER A 1 101 ? -19.462 -1.337 -7.323 1.00 44.12 101 SER A O 1
ATOM 784 N N . MET A 1 102 ? -18.707 0.773 -7.435 1.00 48.56 102 MET A N 1
ATOM 785 C CA . MET A 1 102 ? -17.273 0.478 -7.613 1.00 48.56 102 MET A CA 1
ATOM 786 C C . MET A 1 102 ? -16.632 -0.473 -6.581 1.00 48.56 102 MET A C 1
ATOM 788 O O . MET A 1 102 ? -15.544 -0.990 -6.840 1.00 48.56 102 MET A O 1
ATOM 792 N N . SER A 1 103 ? -17.254 -0.741 -5.426 1.00 51.09 103 SER A N 1
ATOM 793 C CA . SER A 1 103 ? -16.677 -1.644 -4.413 1.00 51.09 103 SER A CA 1
ATOM 794 C C . SER A 1 103 ? -16.677 -3.120 -4.842 1.00 51.09 103 SER A C 1
ATOM 796 O O . SER A 1 103 ? -15.834 -3.893 -4.385 1.00 51.09 103 SER A O 1
ATOM 798 N N . VAL A 1 104 ? -17.575 -3.519 -5.750 1.00 49.38 104 VAL A N 1
ATOM 799 C CA . VAL A 1 104 ? -17.780 -4.933 -6.105 1.00 49.38 104 VAL A CA 1
ATOM 800 C C . VAL A 1 104 ? -16.819 -5.398 -7.205 1.00 49.38 104 VAL A C 1
ATOM 802 O O . VAL A 1 104 ? -16.395 -6.553 -7.194 1.00 49.38 104 VAL A O 1
ATOM 805 N N . ASP A 1 105 ? -16.415 -4.519 -8.126 1.00 56.38 105 ASP A N 1
ATOM 806 C CA . ASP A 1 105 ? -15.550 -4.891 -9.258 1.00 56.38 105 ASP A CA 1
ATOM 807 C C . ASP A 1 105 ? -14.070 -5.033 -8.876 1.00 56.38 105 ASP A C 1
ATOM 809 O O . ASP A 1 105 ? -13.403 -5.941 -9.378 1.00 56.38 105 ASP A O 1
ATOM 813 N N . PHE A 1 106 ? -13.582 -4.239 -7.911 1.00 63.78 106 PHE A N 1
ATOM 814 C CA . PHE A 1 106 ? -12.250 -4.402 -7.305 1.00 63.78 106 PHE A CA 1
ATOM 815 C C . PHE A 1 106 ? -12.039 -5.840 -6.806 1.00 63.78 106 PHE A C 1
ATOM 817 O O . PHE A 1 106 ? -11.024 -6.485 -7.076 1.00 63.78 106 PHE A O 1
ATOM 824 N N . LEU A 1 107 ? -13.059 -6.375 -6.131 1.00 62.47 107 LEU A N 1
ATOM 825 C CA . LEU A 1 107 ? -13.057 -7.712 -5.557 1.00 62.47 107 LEU A CA 1
ATOM 826 C C . LEU A 1 107 ? -13.198 -8.799 -6.638 1.00 62.47 107 LEU A C 1
ATOM 828 O O . LEU A 1 107 ? -12.881 -9.954 -6.387 1.00 62.47 107 LEU A O 1
ATOM 832 N N . LYS A 1 108 ? -13.637 -8.515 -7.866 1.00 67.81 108 LYS A N 1
ATOM 833 C CA . LYS A 1 108 ? -13.788 -9.567 -8.892 1.00 67.81 108 LYS A CA 1
ATOM 834 C C . LYS A 1 108 ? -12.459 -10.031 -9.496 1.00 67.81 108 LYS A C 1
ATOM 836 O O . LYS A 1 108 ? -12.419 -11.110 -10.081 1.00 67.81 108 LYS A O 1
ATOM 841 N N . ASN A 1 109 ? -11.369 -9.278 -9.332 1.00 74.25 109 ASN A N 1
ATOM 842 C CA . ASN A 1 109 ? -10.081 -9.607 -9.946 1.00 74.25 109 ASN A CA 1
ATOM 843 C C . ASN A 1 109 ? -9.177 -10.465 -9.039 1.00 74.25 109 ASN A C 1
ATOM 845 O O . ASN A 1 109 ? -8.160 -10.012 -8.512 1.00 74.25 109 ASN A O 1
ATOM 849 N N . GLU A 1 110 ? -9.559 -11.732 -8.880 1.00 79.56 110 GLU A N 1
ATOM 850 C CA . GLU A 1 110 ? -8.878 -12.708 -8.019 1.00 79.56 110 GLU A CA 1
ATOM 851 C C . GLU A 1 110 ? -7.401 -12.912 -8.378 1.00 79.56 110 GLU A C 1
ATOM 853 O O . GLU A 1 110 ? -6.551 -12.972 -7.492 1.00 79.56 110 GLU A O 1
ATOM 858 N N . LYS A 1 111 ? -7.069 -12.933 -9.674 1.00 84.56 111 LYS A N 1
ATOM 859 C CA . LYS A 1 111 ? -5.688 -13.121 -10.134 1.00 84.56 111 LYS A CA 1
ATOM 860 C C . LYS A 1 111 ? -4.765 -12.015 -9.618 1.00 84.56 111 LYS A C 1
ATOM 862 O O . LYS A 1 111 ? -3.705 -12.313 -9.075 1.00 84.56 111 LYS A O 1
ATOM 867 N N . ASN A 1 112 ? -5.169 -10.754 -9.764 1.00 83.12 112 ASN A N 1
ATOM 868 C CA . ASN A 1 112 ? -4.342 -9.626 -9.338 1.00 83.12 112 ASN A CA 1
ATOM 869 C C . ASN A 1 112 ? -4.237 -9.543 -7.809 1.00 83.12 112 ASN A C 1
ATOM 871 O O . ASN A 1 112 ? -3.169 -9.217 -7.298 1.00 83.12 112 ASN A O 1
ATOM 875 N N . LEU A 1 113 ? -5.302 -9.899 -7.080 1.00 84.50 113 LEU A N 1
ATOM 876 C CA . LEU A 1 113 ? -5.268 -10.000 -5.616 1.00 84.50 113 LEU A CA 1
ATOM 877 C C . LEU A 1 113 ? -4.331 -11.117 -5.138 1.00 84.50 113 LEU A C 1
ATOM 879 O O . LEU A 1 113 ? -3.568 -10.912 -4.197 1.00 84.50 113 LEU A O 1
ATOM 883 N N . GLN A 1 114 ? -4.312 -12.269 -5.812 1.00 87.75 114 GLN A N 1
ATOM 884 C CA . GLN A 1 114 ? -3.358 -13.333 -5.500 1.00 87.75 114 GLN A CA 1
ATOM 885 C C . GLN A 1 114 ? -1.914 -12.890 -5.774 1.00 87.75 114 GLN A C 1
ATOM 887 O O . GLN A 1 114 ? -1.023 -13.160 -4.970 1.00 87.75 114 GLN A O 1
ATOM 892 N N . THR A 1 115 ? -1.668 -12.184 -6.884 1.00 88.69 115 THR A N 1
ATOM 893 C CA . THR A 1 115 ? -0.342 -11.626 -7.186 1.00 88.69 115 THR A CA 1
ATOM 894 C C . THR A 1 115 ? 0.091 -10.596 -6.144 1.00 88.69 115 THR A C 1
ATOM 896 O O . THR A 1 115 ? 1.243 -10.634 -5.714 1.00 88.69 115 THR A O 1
ATOM 899 N N . LEU A 1 116 ? -0.822 -9.730 -5.694 1.00 90.62 116 LEU A N 1
ATOM 900 C CA . LEU A 1 116 ? -0.579 -8.793 -4.599 1.00 90.62 116 LEU A CA 1
ATOM 901 C C . LEU A 1 116 ? -0.196 -9.533 -3.315 1.00 90.62 116 LEU A C 1
ATOM 903 O O . LEU A 1 116 ? 0.847 -9.245 -2.739 1.00 90.62 116 LEU A O 1
ATOM 907 N N . ASN A 1 117 ? -0.996 -10.518 -2.904 1.00 90.88 117 ASN A N 1
ATOM 908 C CA . ASN A 1 117 ? -0.746 -11.296 -1.692 1.00 90.88 117 ASN A CA 1
ATOM 909 C C . ASN A 1 117 ? 0.622 -12.002 -1.730 1.00 90.88 117 ASN A C 1
ATOM 911 O O . ASN A 1 117 ? 1.402 -11.929 -0.782 1.00 90.88 117 ASN A O 1
ATOM 915 N N . ASN A 1 118 ? 0.959 -12.619 -2.866 1.00 90.38 118 ASN A N 1
ATOM 916 C CA . ASN A 1 118 ? 2.258 -13.259 -3.053 1.00 90.38 118 ASN A CA 1
ATOM 917 C C . ASN A 1 118 ? 3.411 -12.245 -2.950 1.00 90.38 118 ASN A C 1
ATOM 919 O O . ASN A 1 118 ? 4.404 -12.522 -2.281 1.00 90.38 118 ASN A O 1
ATOM 923 N N . ALA A 1 119 ? 3.278 -11.072 -3.581 1.00 91.62 119 ALA A N 1
ATOM 924 C CA . ALA A 1 119 ? 4.292 -10.019 -3.532 1.00 91.62 119 ALA A CA 1
ATOM 925 C C . ALA A 1 119 ? 4.501 -9.487 -2.105 1.00 91.62 119 ALA A C 1
ATOM 927 O O . ALA A 1 119 ? 5.643 -9.347 -1.664 1.00 91.62 119 ALA A O 1
ATOM 928 N N . LEU A 1 120 ? 3.409 -9.252 -1.372 1.00 91.94 120 LEU A N 1
ATOM 929 C CA . LEU A 1 120 ? 3.430 -8.838 0.032 1.00 91.94 120 LEU A CA 1
ATOM 930 C C . LEU A 1 120 ? 4.181 -9.859 0.894 1.00 91.94 120 LEU A C 1
ATOM 932 O O . LEU A 1 120 ? 5.147 -9.490 1.561 1.00 91.94 120 LEU A O 1
ATOM 936 N N . GLY A 1 121 ? 3.831 -11.146 0.790 1.00 89.69 121 GLY A N 1
ATOM 937 C CA . GLY A 1 121 ? 4.481 -12.216 1.553 1.00 89.69 121 GLY A CA 1
ATOM 938 C C . GLY A 1 121 ? 5.956 -12.437 1.189 1.00 89.69 121 GLY A C 1
ATOM 939 O O . GLY A 1 121 ? 6.773 -12.756 2.056 1.00 89.69 121 GLY A O 1
ATOM 940 N N . THR A 1 122 ? 6.340 -12.248 -0.079 1.00 88.62 122 THR A N 1
ATOM 941 C CA . THR A 1 122 ? 7.756 -12.272 -0.481 1.00 88.62 122 THR A CA 1
ATOM 942 C C . THR A 1 122 ? 8.524 -11.121 0.161 1.00 88.62 122 THR A C 1
ATOM 944 O O . THR A 1 122 ? 9.575 -11.358 0.756 1.00 88.62 122 THR A O 1
ATOM 947 N N . LEU A 1 123 ? 8.005 -9.894 0.080 1.00 89.06 123 LEU A N 1
ATOM 948 C CA . LEU A 1 123 ? 8.665 -8.709 0.630 1.00 89.06 123 LEU A CA 1
ATOM 949 C C . LEU A 1 123 ? 8.709 -8.722 2.161 1.00 89.06 123 LEU A C 1
ATOM 951 O O . LEU A 1 123 ? 9.730 -8.356 2.738 1.00 89.06 123 LEU A O 1
ATOM 955 N N . GLU A 1 124 ? 7.661 -9.214 2.818 1.00 86.62 124 GLU A N 1
ATOM 956 C CA . GLU A 1 124 ? 7.618 -9.377 4.273 1.00 86.62 124 GLU A CA 1
ATOM 957 C C . GLU A 1 124 ? 8.746 -10.295 4.758 1.00 86.62 124 GLU A C 1
ATOM 959 O O . GLU A 1 124 ? 9.466 -9.949 5.690 1.00 86.62 124 GLU A O 1
ATOM 964 N N . ARG A 1 125 ? 8.980 -11.422 4.073 1.00 84.44 125 ARG A N 1
ATOM 965 C CA . ARG A 1 125 ? 10.070 -12.355 4.406 1.00 84.44 125 ARG A CA 1
ATOM 966 C C . ARG A 1 125 ? 11.464 -11.751 4.221 1.00 84.44 125 ARG A C 1
ATOM 968 O O . ARG A 1 125 ? 12.412 -12.196 4.861 1.00 84.44 125 ARG A O 1
ATOM 975 N N . ILE A 1 126 ? 11.605 -10.792 3.310 1.00 81.69 126 ILE A N 1
ATOM 976 C CA . ILE A 1 126 ? 12.889 -10.148 3.010 1.00 81.69 126 ILE A CA 1
ATOM 977 C C . ILE A 1 126 ? 13.187 -9.049 4.029 1.00 81.69 126 ILE A C 1
ATOM 979 O O . ILE A 1 126 ? 14.305 -8.970 4.534 1.00 81.69 126 ILE A O 1
ATOM 983 N N . PHE A 1 127 ? 12.196 -8.209 4.327 1.00 78.38 127 PHE A N 1
ATOM 984 C CA . PHE A 1 127 ? 12.377 -7.030 5.171 1.00 78.38 127 PHE A CA 1
ATOM 985 C C . PHE A 1 127 ? 12.030 -7.263 6.648 1.00 78.38 127 PHE A C 1
ATOM 987 O O . PHE A 1 127 ? 12.380 -6.413 7.461 1.00 78.38 127 PHE A O 1
ATOM 994 N N . CYS A 1 128 ? 11.402 -8.397 6.999 1.00 62.50 128 CYS A N 1
ATOM 995 C CA . CYS A 1 128 ? 11.070 -8.861 8.356 1.00 62.50 128 CYS A CA 1
ATOM 996 C C . CYS A 1 128 ? 10.799 -7.723 9.350 1.00 62.50 128 CYS A C 1
ATOM 998 O O . CYS A 1 128 ? 11.511 -7.557 10.343 1.00 62.50 128 CYS A O 1
ATOM 1000 N N . VAL A 1 129 ? 9.757 -6.935 9.084 1.00 56.28 129 VAL A N 1
ATOM 1001 C CA . VAL A 1 129 ? 9.293 -5.896 10.007 1.00 56.28 129 VAL A CA 1
ATOM 1002 C C . VAL A 1 129 ? 8.189 -6.484 10.884 1.00 56.28 129 VAL A C 1
ATOM 1004 O O . VAL A 1 129 ? 7.015 -6.204 10.690 1.00 56.28 129 VAL A O 1
ATOM 1007 N N . THR A 1 130 ? 8.545 -7.355 11.827 1.00 41.12 130 THR A N 1
ATOM 1008 C CA . THR A 1 130 ? 7.592 -7.848 12.835 1.00 41.12 130 THR A CA 1
ATOM 1009 C C . THR A 1 130 ? 7.767 -7.096 14.154 1.00 41.12 130 THR A C 1
ATOM 1011 O O . THR A 1 130 ? 8.819 -7.180 14.787 1.00 41.12 130 THR A O 1
ATOM 1014 N N . ASP A 1 131 ? 6.718 -6.362 14.538 1.00 38.81 131 ASP A N 1
ATOM 1015 C CA . ASP A 1 131 ? 6.343 -5.912 15.887 1.00 38.81 131 ASP A CA 1
ATOM 1016 C C . ASP A 1 131 ? 7.447 -5.390 16.813 1.00 38.81 131 ASP A C 1
ATOM 1018 O O . ASP A 1 131 ? 7.622 -5.930 17.902 1.00 38.81 131 ASP A O 1
ATOM 1022 N N . GLY A 1 132 ? 8.166 -4.320 16.438 1.00 41.53 132 GLY A N 1
ATOM 1023 C CA . GLY A 1 132 ? 8.897 -3.436 17.380 1.00 41.53 132 GLY A CA 1
ATOM 1024 C C . GLY A 1 132 ? 9.946 -4.092 18.302 1.00 41.53 132 GLY A C 1
ATOM 1025 O O . GLY A 1 132 ? 10.593 -3.428 19.108 1.00 41.53 132 GLY A O 1
ATOM 1026 N N . LYS A 1 133 ? 10.135 -5.398 18.175 1.00 34.38 133 LYS A N 1
ATOM 1027 C CA . LYS A 1 133 ? 11.110 -6.265 18.798 1.00 34.38 133 LYS A CA 1
ATOM 1028 C C . LYS A 1 133 ? 11.713 -6.964 17.610 1.00 34.38 133 LYS A C 1
ATOM 1030 O O . LYS A 1 133 ? 11.136 -7.914 17.088 1.00 34.38 133 LYS A O 1
ATOM 1035 N N . SER A 1 134 ? 12.861 -6.464 17.168 1.00 34.34 134 SER A N 1
ATOM 1036 C CA . SER A 1 134 ? 13.693 -7.220 16.251 1.00 34.34 134 SER A CA 1
ATOM 1037 C C . SER A 1 134 ? 13.777 -8.647 16.792 1.00 34.34 134 SER A C 1
ATOM 1039 O O . SER A 1 134 ? 14.254 -8.889 17.906 1.00 34.34 134 SER A O 1
ATOM 1041 N N . SER A 1 135 ? 13.240 -9.609 16.040 1.00 30.92 135 SER A N 1
ATOM 1042 C CA . SER A 1 135 ? 13.593 -10.997 16.281 1.00 30.92 135 SER A CA 1
ATOM 1043 C C . SER A 1 135 ? 15.116 -11.023 16.258 1.00 30.92 135 SER A C 1
ATOM 1045 O O . SER A 1 135 ? 15.709 -10.511 15.305 1.00 30.92 135 SER A O 1
ATOM 1047 N N . LYS A 1 136 ? 15.736 -11.538 17.322 1.00 32.69 136 LYS A N 1
ATOM 1048 C CA . LYS A 1 136 ? 17.186 -11.726 17.457 1.00 32.69 136 LYS A CA 1
ATOM 1049 C C . LYS A 1 136 ? 17.695 -12.754 16.438 1.00 32.69 136 LYS A C 1
ATOM 1051 O O . LYS A 1 136 ? 18.173 -13.821 16.797 1.00 32.69 136 LYS A O 1
ATOM 1056 N N . HIS A 1 137 ? 17.548 -12.443 15.162 1.00 33.69 137 HIS A N 1
ATOM 1057 C CA . HIS A 1 137 ? 18.285 -13.037 14.074 1.00 33.69 137 HIS A CA 1
ATOM 1058 C C . HIS A 1 137 ? 19.100 -11.901 13.471 1.00 33.69 137 HIS A C 1
ATOM 1060 O O . HIS A 1 137 ? 18.562 -10.986 12.851 1.00 33.69 137 HIS A O 1
ATOM 1066 N N . ASP A 1 138 ? 20.400 -11.961 13.754 1.00 32.56 138 ASP A N 1
ATOM 1067 C CA . ASP A 1 138 ? 21.471 -10.994 13.495 1.00 32.56 138 ASP A CA 1
ATOM 1068 C C . ASP A 1 138 ? 21.717 -10.664 12.010 1.00 32.56 138 ASP A C 1
ATOM 1070 O O . ASP A 1 138 ? 22.854 -10.625 11.543 1.00 32.56 138 ASP A O 1
ATOM 1074 N N . ASN A 1 139 ? 20.668 -10.389 11.239 1.00 35.38 139 ASN A N 1
ATOM 1075 C CA . ASN A 1 139 ? 20.808 -9.960 9.854 1.00 35.38 139 ASN A CA 1
ATOM 1076 C C . ASN A 1 139 ? 20.662 -8.447 9.686 1.00 35.38 139 ASN A C 1
ATOM 1078 O O . ASN A 1 139 ? 21.178 -7.922 8.706 1.00 35.38 139 ASN A O 1
ATOM 1082 N N . LEU A 1 140 ? 20.057 -7.717 10.633 1.00 39.91 140 LEU A N 1
ATOM 1083 C CA . LEU A 1 140 ? 19.840 -6.275 10.456 1.00 39.91 140 LEU A CA 1
ATOM 1084 C C . LEU A 1 140 ? 21.060 -5.401 10.816 1.00 39.91 140 LEU A C 1
ATOM 1086 O O . LEU A 1 140 ? 21.215 -4.299 10.294 1.00 39.91 140 LEU A O 1
ATOM 1090 N N . GLY A 1 141 ? 21.981 -5.917 11.639 1.00 29.45 141 GLY A N 1
ATOM 1091 C CA . GLY A 1 141 ? 23.196 -5.210 12.071 1.00 29.45 141 GLY A CA 1
ATOM 1092 C C . GLY A 1 141 ? 24.238 -4.959 10.973 1.00 29.45 141 GLY A C 1
ATOM 1093 O O . GLY A 1 141 ? 25.243 -4.307 11.235 1.00 29.45 141 GLY A O 1
ATOM 1094 N N . LYS A 1 142 ? 24.020 -5.449 9.746 1.00 33.22 142 LYS A N 1
ATOM 1095 C CA . LYS A 1 142 ? 24.929 -5.245 8.604 1.00 33.22 142 LYS A CA 1
ATOM 1096 C C . LYS A 1 142 ? 24.480 -4.168 7.616 1.00 33.22 142 LYS A C 1
ATOM 1098 O O . LYS A 1 142 ? 25.254 -3.831 6.727 1.00 33.22 142 LYS A O 1
ATOM 1103 N N . TYR A 1 143 ? 23.287 -3.592 7.770 1.00 42.91 143 TYR A N 1
ATOM 1104 C CA . TYR A 1 143 ? 22.749 -2.635 6.791 1.00 42.91 143 TYR A CA 1
ATOM 1105 C C . TYR A 1 143 ? 23.131 -1.167 7.046 1.00 42.91 143 TYR A C 1
ATOM 1107 O O . TYR A 1 143 ? 22.673 -0.295 6.318 1.00 42.91 143 TYR A O 1
ATOM 1115 N N . SER A 1 144 ? 23.989 -0.871 8.035 1.00 33.56 144 SER A N 1
ATOM 1116 C CA . SER A 1 144 ? 24.409 0.513 8.332 1.00 33.56 144 SER A CA 1
ATOM 1117 C C . SER A 1 144 ? 25.904 0.704 8.642 1.00 33.56 144 SER A C 1
ATOM 1119 O O . SER A 1 144 ? 26.299 1.798 9.042 1.00 33.56 144 SER A O 1
ATOM 1121 N N . SER A 1 145 ? 26.762 -0.304 8.457 1.00 27.42 145 SER A N 1
ATOM 1122 C CA . SER A 1 145 ? 28.192 -0.198 8.791 1.00 27.42 145 SER A CA 1
ATOM 1123 C C . SER A 1 145 ? 29.098 -0.483 7.591 1.00 27.42 145 SER A C 1
ATOM 1125 O O . SER A 1 145 ? 29.757 -1.518 7.514 1.00 27.42 145 SER A O 1
ATOM 1127 N N . THR A 1 146 ? 29.185 0.463 6.661 1.00 30.56 146 THR A N 1
ATOM 1128 C CA . THR A 1 146 ? 30.409 0.653 5.870 1.00 30.56 146 THR A CA 1
ATOM 1129 C C . THR A 1 146 ? 31.169 1.842 6.431 1.00 30.56 146 THR A C 1
ATOM 1131 O O . THR A 1 146 ? 31.116 2.931 5.874 1.00 30.56 146 THR A O 1
ATOM 1134 N N . LEU A 1 147 ? 31.841 1.631 7.562 1.00 32.50 147 LEU A N 1
ATOM 1135 C CA . LEU A 1 147 ? 33.073 2.319 7.948 1.00 32.50 147 LEU A CA 1
ATOM 1136 C C . LEU A 1 147 ? 33.645 1.624 9.193 1.00 32.50 147 LEU A C 1
ATOM 1138 O O . LEU A 1 147 ? 32.948 1.440 10.184 1.00 32.50 147 LEU A O 1
ATOM 1142 N N . THR A 1 148 ? 34.930 1.283 9.106 1.00 27.72 148 THR A N 1
ATOM 1143 C CA . THR A 1 148 ? 35.829 0.728 10.136 1.00 27.72 148 THR A CA 1
ATOM 1144 C C . THR A 1 148 ? 35.816 -0.792 10.395 1.00 27.72 148 THR A C 1
ATOM 1146 O O . THR A 1 148 ? 35.063 -1.333 11.190 1.00 27.72 148 THR A O 1
ATOM 1149 N N . ASP A 1 149 ? 36.781 -1.418 9.716 1.00 26.41 149 ASP A N 1
ATOM 1150 C CA . ASP A 1 149 ? 37.873 -2.218 10.290 1.00 26.41 149 ASP A CA 1
ATOM 1151 C C . ASP A 1 149 ? 37.707 -3.729 10.551 1.00 26.41 149 ASP A C 1
ATOM 1153 O O . ASP A 1 149 ? 36.661 -4.269 10.899 1.00 26.41 149 ASP A O 1
ATOM 1157 N N . ALA A 1 150 ? 38.814 -4.418 10.288 1.00 36.28 150 ALA A N 1
ATOM 1158 C CA . ALA A 1 150 ? 38.962 -5.851 10.105 1.00 36.28 150 ALA A CA 1
ATOM 1159 C C . ALA A 1 150 ? 39.110 -6.639 11.420 1.00 36.28 150 ALA A C 1
ATOM 1161 O O . ALA A 1 150 ? 39.844 -6.216 12.307 1.00 36.28 150 ALA A O 1
ATOM 1162 N N . ARG A 1 151 ? 38.554 -7.866 11.479 1.00 23.69 151 ARG A N 1
ATOM 1163 C CA . ARG A 1 151 ? 39.275 -9.123 11.822 1.00 23.69 151 ARG A CA 1
ATOM 1164 C C . ARG A 1 151 ? 38.341 -10.338 11.986 1.00 23.69 151 ARG A C 1
ATOM 1166 O O . ARG A 1 151 ? 37.429 -10.332 12.794 1.00 23.69 151 ARG A O 1
ATOM 1173 N N . HIS A 1 152 ? 38.688 -11.370 11.215 1.00 31.06 152 HIS A N 1
ATOM 1174 C CA . HIS A 1 152 ? 38.515 -12.832 11.307 1.00 31.06 152 HIS A CA 1
ATOM 1175 C C . HIS A 1 152 ? 37.259 -13.537 11.895 1.00 31.06 152 HIS A C 1
ATOM 1177 O O . HIS A 1 152 ? 36.736 -13.150 12.932 1.00 31.06 152 HIS A O 1
ATOM 1183 N N . PRO A 1 153 ? 36.836 -14.670 11.274 1.00 45.34 153 PRO A N 1
ATOM 1184 C CA . PRO A 1 153 ? 35.599 -15.393 11.587 1.00 45.34 153 PRO A CA 1
ATOM 1185 C C . PRO A 1 153 ? 35.829 -16.631 12.473 1.00 45.34 153 PRO A C 1
ATOM 1187 O O . PRO A 1 153 ? 36.910 -17.213 12.433 1.00 45.34 153 PRO A O 1
ATOM 1190 N N . ASN A 1 154 ? 34.795 -17.119 13.175 1.00 26.33 154 ASN A N 1
ATOM 1191 C CA . ASN A 1 154 ? 34.717 -18.538 13.552 1.00 26.33 154 ASN A CA 1
ATOM 1192 C C . ASN A 1 154 ? 33.295 -19.028 13.902 1.00 26.33 154 ASN A C 1
ATOM 1194 O O . ASN A 1 154 ? 32.710 -18.540 14.859 1.00 26.33 154 ASN A O 1
ATOM 1198 N N . LYS A 1 155 ? 32.872 -20.078 13.162 1.00 30.61 155 LYS A N 1
ATOM 1199 C CA . LYS A 1 155 ? 32.011 -21.244 13.514 1.00 30.61 155 LYS A CA 1
ATOM 1200 C C . LYS A 1 155 ? 30.582 -20.995 14.042 1.00 30.61 155 LYS A C 1
ATOM 1202 O O . LYS A 1 155 ? 30.384 -20.184 14.924 1.00 30.61 155 LYS A O 1
ATOM 1207 N N . LYS A 1 156 ? 29.546 -21.757 13.676 1.00 29.58 156 LYS A N 1
ATOM 1208 C CA . LYS A 1 156 ? 29.284 -22.826 12.688 1.00 29.58 156 LYS A CA 1
ATOM 1209 C C . LYS A 1 156 ? 27.747 -22.991 12.677 1.00 29.58 156 LYS A C 1
ATOM 1211 O O . LYS A 1 156 ? 27.116 -22.708 13.688 1.00 29.58 156 LYS A O 1
ATOM 1216 N N . ASP A 1 157 ? 27.197 -23.457 11.561 1.00 30.28 157 ASP A N 1
ATOM 1217 C CA . ASP A 1 157 ? 25.797 -23.882 11.373 1.00 30.28 157 ASP A CA 1
ATOM 1218 C C . ASP A 1 157 ? 24.750 -22.754 11.283 1.00 30.28 157 ASP A C 1
ATOM 1220 O O . ASP A 1 157 ? 23.855 -22.607 12.107 1.00 30.28 157 ASP A O 1
ATOM 1224 N N . SER A 1 158 ? 24.835 -21.972 10.205 1.00 27.27 158 SER A N 1
ATOM 1225 C CA . SER A 1 158 ? 23.725 -21.148 9.722 1.00 27.27 158 SER A CA 1
ATOM 1226 C C . SER A 1 158 ? 23.342 -21.653 8.340 1.00 27.27 158 SER A C 1
ATOM 1228 O O . SER A 1 158 ? 24.209 -21.773 7.470 1.00 27.27 158 SER A O 1
ATOM 1230 N N . TYR A 1 159 ? 22.061 -21.983 8.157 1.00 27.34 159 TYR A N 1
ATOM 1231 C CA . TYR A 1 159 ? 21.482 -22.249 6.847 1.00 27.34 159 TYR A CA 1
ATOM 1232 C C . TYR A 1 159 ? 21.869 -21.103 5.916 1.00 27.34 159 TYR A C 1
ATOM 1234 O O . TYR A 1 159 ? 21.412 -19.969 6.051 1.00 27.34 159 TYR A 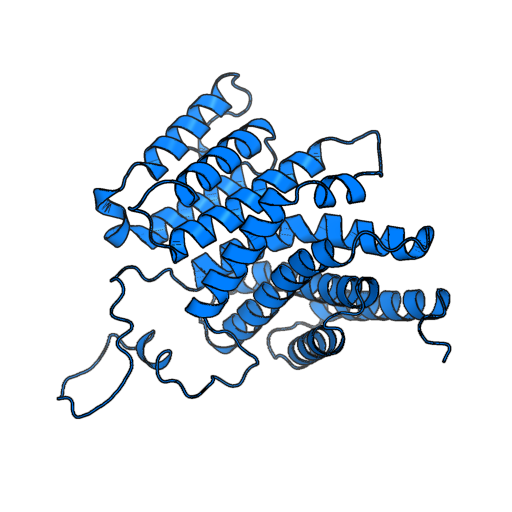O 1
ATOM 1242 N N . SER A 1 160 ? 22.771 -21.408 4.992 1.00 25.11 160 SER A N 1
ATOM 1243 C CA . SER A 1 160 ? 23.256 -20.487 3.989 1.00 25.11 160 SER A CA 1
ATOM 1244 C C . SER A 1 160 ? 22.098 -20.108 3.074 1.00 25.11 160 SER A C 1
ATOM 1246 O O . SER A 1 160 ? 21.840 -20.784 2.079 1.00 25.11 160 SER A O 1
ATOM 1248 N N . CYS A 1 161 ? 21.430 -18.992 3.365 1.00 30.36 161 CYS A N 1
ATOM 1249 C CA . CYS A 1 161 ? 20.786 -18.207 2.320 1.00 30.36 161 CYS A CA 1
ATOM 1250 C C . CYS A 1 161 ? 21.902 -17.516 1.529 1.00 30.36 161 CYS A C 1
ATOM 1252 O O . CYS A 1 161 ? 22.190 -16.331 1.672 1.00 30.36 161 CYS A O 1
ATOM 1254 N N . SER A 1 162 ? 22.622 -18.310 0.745 1.00 35.84 162 SER A N 1
ATOM 1255 C CA . SER A 1 162 ? 23.521 -17.822 -0.284 1.00 35.84 162 SER A CA 1
ATOM 1256 C C . SER A 1 162 ? 22.671 -17.401 -1.479 1.00 35.84 162 SER A C 1
ATOM 1258 O O . SER A 1 162 ? 22.589 -18.151 -2.449 1.00 35.84 162 SER A O 1
ATOM 1260 N N . GLN A 1 163 ? 21.993 -16.250 -1.413 1.00 35.09 163 GLN A N 1
ATOM 1261 C CA . GLN A 1 163 ? 21.260 -15.713 -2.565 1.00 35.09 163 GLN A CA 1
ATOM 1262 C C . GLN A 1 163 ? 21.416 -14.186 -2.707 1.00 35.09 163 GLN A C 1
ATOM 1264 O O . GLN A 1 163 ? 20.865 -13.399 -1.947 1.00 35.09 163 GLN A O 1
ATOM 1269 N N . SER A 1 164 ? 22.196 -13.845 -3.742 1.00 35.69 164 SER A N 1
ATOM 1270 C CA . SER A 1 164 ? 22.249 -12.626 -4.572 1.00 35.69 164 SER A CA 1
ATOM 1271 C C . SER A 1 164 ? 22.629 -11.263 -3.968 1.00 35.69 164 SER A C 1
ATOM 1273 O O . SER A 1 164 ? 21.967 -10.718 -3.098 1.00 35.69 164 SER A O 1
ATOM 1275 N N . ARG A 1 165 ? 23.650 -10.660 -4.595 1.00 45.53 165 ARG A N 1
ATOM 1276 C CA . ARG A 1 165 ? 24.186 -9.286 -4.480 1.00 45.53 165 ARG A CA 1
ATOM 1277 C C . ARG A 1 165 ? 23.198 -8.142 -4.810 1.00 45.53 165 ARG A C 1
ATOM 1279 O O . ARG A 1 165 ? 23.640 -7.020 -5.025 1.00 45.53 165 ARG A O 1
ATOM 1286 N N . GLU A 1 166 ? 21.896 -8.393 -4.873 1.00 54.50 166 GLU A N 1
ATOM 1287 C CA . GLU A 1 166 ? 20.884 -7.407 -5.271 1.00 54.50 166 GLU A CA 1
ATOM 1288 C C . GLU A 1 166 ? 19.972 -7.110 -4.082 1.00 54.50 166 GLU A C 1
ATOM 1290 O O . GLU A 1 166 ? 18.986 -7.804 -3.841 1.00 54.50 166 GLU A O 1
ATOM 1295 N N . HIS A 1 167 ? 20.332 -6.098 -3.295 1.00 71.06 167 HIS A N 1
ATOM 1296 C CA . HIS A 1 167 ? 19.535 -5.673 -2.150 1.00 71.06 167 HIS A CA 1
ATOM 1297 C C . HIS A 1 167 ? 18.697 -4.460 -2.545 1.00 71.06 167 HIS A C 1
ATOM 1299 O O . HIS A 1 167 ? 19.238 -3.399 -2.847 1.00 71.06 167 HIS A O 1
ATOM 1305 N N . ILE A 1 168 ? 17.374 -4.622 -2.540 1.00 75.12 168 ILE A N 1
ATOM 1306 C CA . ILE A 1 168 ? 16.443 -3.501 -2.670 1.00 75.12 168 ILE A CA 1
ATOM 1307 C C . ILE A 1 168 ? 16.581 -2.613 -1.436 1.00 75.12 168 ILE A C 1
ATOM 1309 O O . ILE A 1 168 ? 16.563 -3.111 -0.308 1.00 75.12 168 ILE A O 1
ATOM 1313 N N . ASN A 1 169 ? 16.693 -1.302 -1.644 1.00 81.25 169 ASN A N 1
ATOM 1314 C CA . ASN A 1 169 ? 16.663 -0.349 -0.544 1.00 81.25 169 ASN A CA 1
ATOM 1315 C C . ASN A 1 169 ? 15.296 -0.388 0.166 1.00 81.25 169 ASN A C 1
ATOM 1317 O O . ASN A 1 169 ? 14.247 -0.383 -0.478 1.00 81.25 169 ASN A O 1
ATOM 1321 N N . PHE A 1 170 ? 15.308 -0.367 1.499 1.00 84.50 170 PHE A N 1
ATOM 1322 C CA . PHE A 1 170 ? 14.103 -0.313 2.324 1.00 84.50 170 PHE A CA 1
ATOM 1323 C C . PHE A 1 170 ? 13.175 0.852 1.943 1.00 84.50 170 PHE A C 1
ATOM 1325 O O . PHE A 1 170 ? 11.960 0.679 1.962 1.00 84.50 170 PHE A O 1
ATOM 1332 N N . LEU A 1 171 ? 13.724 2.005 1.538 1.00 85.12 171 LEU A N 1
ATOM 1333 C CA . LEU A 1 171 ? 12.915 3.137 1.065 1.00 85.12 171 LEU A CA 1
ATOM 1334 C C . LEU A 1 171 ? 12.128 2.802 -0.206 1.00 85.12 171 LEU A C 1
ATOM 1336 O O . LEU A 1 171 ? 10.933 3.056 -0.248 1.00 85.12 171 LEU A O 1
ATOM 1340 N N . ALA A 1 172 ? 12.739 2.135 -1.189 1.00 87.38 172 ALA A N 1
ATOM 1341 C CA . ALA A 1 172 ? 12.043 1.731 -2.414 1.00 87.38 172 ALA A CA 1
ATOM 1342 C C . ALA A 1 172 ? 10.916 0.720 -2.130 1.00 87.38 172 ALA A C 1
ATOM 1344 O O . ALA A 1 172 ? 9.845 0.765 -2.738 1.00 87.38 172 ALA A O 1
ATOM 1345 N N . TYR A 1 173 ? 11.139 -0.175 -1.164 1.00 90.25 173 TYR A N 1
ATOM 1346 C CA . TYR A 1 173 ? 10.092 -1.049 -0.642 1.00 90.25 173 TYR A CA 1
ATOM 1347 C C . TYR A 1 173 ? 8.965 -0.243 0.023 1.00 90.25 173 TYR A C 1
ATOM 1349 O O . TYR A 1 173 ? 7.797 -0.428 -0.326 1.00 90.25 173 TYR A O 1
ATOM 1357 N N . LEU A 1 174 ? 9.301 0.690 0.915 1.00 91.38 174 LEU A N 1
ATOM 1358 C CA . LEU A 1 174 ? 8.329 1.535 1.604 1.00 91.38 174 LEU A CA 1
ATOM 1359 C C . LEU A 1 174 ? 7.518 2.405 0.631 1.00 91.38 174 LEU A C 1
ATOM 1361 O O . LEU A 1 174 ? 6.301 2.493 0.776 1.00 91.38 174 LEU A O 1
ATOM 1365 N N . ASP A 1 175 ? 8.151 2.976 -0.393 1.00 92.44 175 ASP A N 1
ATOM 1366 C CA . ASP A 1 175 ? 7.486 3.775 -1.425 1.00 92.44 175 ASP A CA 1
ATOM 1367 C C . ASP A 1 175 ? 6.500 2.946 -2.245 1.00 92.44 175 ASP A C 1
ATOM 1369 O O . ASP A 1 175 ? 5.381 3.401 -2.502 1.00 92.44 175 ASP A O 1
ATOM 1373 N N . SER A 1 176 ? 6.865 1.706 -2.583 1.00 94.69 176 SER A N 1
ATOM 1374 C CA . SER A 1 176 ? 5.971 0.791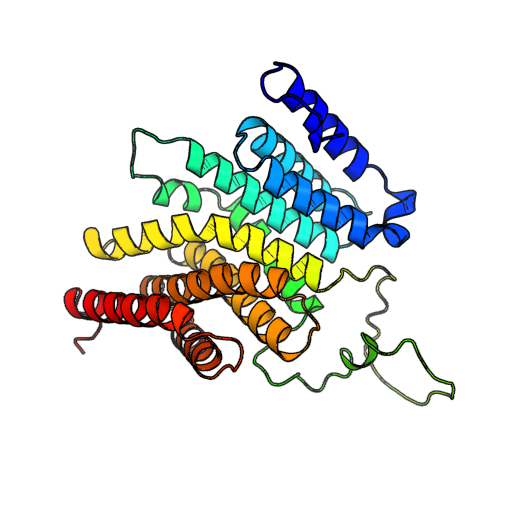 -3.298 1.00 94.69 176 SER A CA 1
ATOM 1375 C C . SER A 1 176 ? 4.750 0.389 -2.463 1.00 94.69 176 SER A C 1
ATOM 1377 O O . SER A 1 176 ? 3.632 0.326 -2.984 1.00 94.69 176 SER A O 1
ATOM 1379 N N . LEU A 1 177 ? 4.936 0.194 -1.151 1.00 95.31 177 LEU A N 1
ATOM 1380 C CA . LEU A 1 177 ? 3.843 -0.039 -0.208 1.00 95.31 177 LEU A CA 1
ATOM 1381 C C . LEU A 1 177 ? 2.960 1.197 -0.046 1.00 95.31 177 LEU A C 1
ATOM 1383 O O . LEU A 1 177 ? 1.736 1.079 -0.074 1.00 95.31 177 LEU A O 1
ATOM 1387 N N . GLU A 1 178 ? 3.558 2.381 0.090 1.00 95.50 178 GLU A N 1
ATOM 1388 C CA . GLU A 1 178 ? 2.815 3.635 0.182 1.00 95.50 178 GLU A CA 1
ATOM 1389 C C . GLU A 1 178 ? 1.964 3.848 -1.074 1.00 95.50 178 GLU A C 1
ATOM 1391 O O . GLU A 1 178 ? 0.785 4.199 -0.976 1.00 95.50 178 GLU A O 1
ATOM 1396 N N . PHE A 1 179 ? 2.551 3.615 -2.252 1.00 95.38 179 PHE A N 1
ATOM 1397 C CA . PHE A 1 179 ? 1.874 3.748 -3.535 1.00 95.38 179 PHE A CA 1
ATOM 1398 C C . PHE A 1 179 ? 0.635 2.856 -3.599 1.00 95.38 179 PHE A C 1
ATOM 1400 O O . PHE A 1 179 ? -0.471 3.361 -3.800 1.00 95.38 179 PHE A O 1
ATOM 1407 N N . VAL A 1 180 ? 0.790 1.544 -3.380 1.00 94.25 180 VAL A N 1
ATOM 1408 C CA . VAL A 1 180 ? -0.350 0.622 -3.457 1.00 94.25 180 VAL A CA 1
ATOM 1409 C C . VAL A 1 180 ? -1.377 0.922 -2.364 1.00 94.25 180 VAL A C 1
ATOM 1411 O O . VAL A 1 180 ? -2.572 0.957 -2.652 1.00 94.25 180 VAL A O 1
ATOM 1414 N N . CYS A 1 181 ? -0.947 1.248 -1.139 1.00 94.56 181 CYS A N 1
ATOM 1415 C CA . CYS A 1 181 ? -1.859 1.577 -0.046 1.00 94.56 181 CYS A CA 1
ATOM 1416 C C . CYS A 1 181 ? -2.714 2.796 -0.368 1.00 94.56 181 CYS A C 1
ATOM 1418 O O . CYS A 1 181 ? -3.922 2.731 -0.163 1.00 94.56 181 CYS A O 1
ATOM 1420 N N . LYS A 1 182 ? -2.141 3.868 -0.937 1.00 93.56 182 LYS A N 1
ATOM 1421 C CA . LYS A 1 182 ? -2.904 5.054 -1.363 1.00 93.56 182 LYS A CA 1
ATOM 1422 C C . LYS A 1 182 ? -4.066 4.697 -2.284 1.00 93.56 182 LYS A C 1
ATOM 1424 O O . LYS A 1 182 ? -5.162 5.217 -2.087 1.00 93.56 182 LYS A O 1
ATOM 1429 N N . ILE A 1 183 ? -3.842 3.793 -3.237 1.00 91.06 183 ILE A N 1
ATOM 1430 C CA . ILE A 1 183 ? -4.888 3.322 -4.153 1.00 91.06 183 ILE A CA 1
ATOM 1431 C C . ILE A 1 183 ? -5.931 2.476 -3.417 1.00 91.06 183 ILE A C 1
ATOM 1433 O O . ILE A 1 183 ? -7.126 2.603 -3.684 1.00 91.06 183 ILE A O 1
ATOM 1437 N N . LEU A 1 184 ? -5.498 1.646 -2.466 1.00 89.75 184 LEU A N 1
ATOM 1438 C CA . LEU A 1 184 ? -6.363 0.762 -1.681 1.00 89.75 184 LEU A CA 1
ATOM 1439 C C . LEU A 1 184 ? -7.219 1.487 -0.624 1.00 89.75 184 LEU A C 1
ATOM 1441 O O . LEU A 1 184 ? -8.224 0.934 -0.177 1.00 89.75 184 LEU A O 1
ATOM 1445 N N . LEU A 1 185 ? -6.896 2.732 -0.254 1.00 90.69 185 LEU A N 1
ATOM 1446 C CA . LEU A 1 185 ? -7.704 3.513 0.697 1.00 90.69 185 LEU A CA 1
ATOM 1447 C C . LEU A 1 185 ? -9.138 3.760 0.198 1.00 90.69 185 LEU A C 1
ATOM 1449 O O . LEU A 1 185 ? -10.078 3.771 0.993 1.00 90.69 185 LEU A O 1
ATOM 1453 N N . GLN A 1 186 ? -9.330 3.970 -1.108 1.00 86.69 186 GLN A N 1
ATOM 1454 C CA . GLN A 1 186 ? -10.660 4.201 -1.677 1.00 86.69 186 GLN A CA 1
ATOM 1455 C C . GLN A 1 186 ? -11.572 2.964 -1.580 1.00 86.69 186 GLN A C 1
ATOM 1457 O O . GLN A 1 186 ? -12.653 3.098 -1.000 1.00 86.69 186 GLN A O 1
ATOM 1462 N N . PRO A 1 187 ? -11.189 1.767 -2.079 1.00 80.56 187 PRO A N 1
ATOM 1463 C CA . PRO A 1 187 ? -12.024 0.576 -1.938 1.00 80.56 187 PRO A CA 1
ATOM 1464 C C . PRO A 1 187 ? -12.237 0.192 -0.468 1.00 80.56 187 PRO A C 1
ATOM 1466 O O . PRO A 1 187 ? -13.326 -0.264 -0.123 1.00 80.56 187 PRO A O 1
ATOM 1469 N N . ALA A 1 188 ? -11.260 0.445 0.413 1.00 86.31 188 ALA A N 1
ATOM 1470 C CA . ALA A 1 188 ? -11.429 0.226 1.846 1.00 86.31 188 ALA A CA 1
ATOM 1471 C C . ALA A 1 188 ? -12.548 1.103 2.444 1.00 86.31 188 ALA A C 1
ATOM 1473 O O . ALA A 1 188 ? -13.414 0.612 3.169 1.00 86.31 188 ALA A O 1
ATOM 1474 N N . ASN A 1 189 ? -12.580 2.394 2.098 1.00 86.75 189 ASN A N 1
ATOM 1475 C CA . ASN A 1 189 ? -13.657 3.283 2.534 1.00 86.75 189 ASN A CA 1
ATOM 1476 C C . ASN A 1 189 ? -15.007 2.894 1.921 1.00 86.75 189 ASN A C 1
ATOM 1478 O O . ASN A 1 189 ? -16.000 2.871 2.636 1.00 86.75 189 ASN A O 1
ATOM 1482 N N . ALA A 1 190 ? -15.051 2.540 0.635 1.00 83.00 190 ALA A N 1
ATOM 1483 C CA . ALA A 1 190 ? -16.296 2.139 -0.019 1.00 83.00 190 ALA A CA 1
ATOM 1484 C C . ALA A 1 190 ? -16.944 0.921 0.663 1.00 83.00 190 ALA A C 1
ATOM 1486 O O . ALA A 1 190 ? -18.160 0.882 0.834 1.00 83.00 190 ALA A O 1
ATOM 1487 N N . VAL A 1 191 ? -16.134 -0.046 1.100 1.00 82.69 191 VAL A N 1
ATOM 1488 C CA . VAL A 1 191 ? -16.641 -1.219 1.821 1.00 82.69 191 VAL A CA 1
ATOM 1489 C C . VAL A 1 191 ? -17.040 -0.923 3.257 1.00 82.69 191 VAL A C 1
ATOM 1491 O O . VAL A 1 191 ? -18.018 -1.491 3.734 1.00 82.69 191 VAL A O 1
ATOM 1494 N N . TRP A 1 192 ? -16.351 -0.010 3.939 1.00 86.12 192 TRP A N 1
ATOM 1495 C CA . TRP A 1 192 ? -16.824 0.483 5.232 1.00 86.12 192 TRP A CA 1
ATOM 1496 C C . TRP A 1 192 ? -18.221 1.114 5.118 1.00 86.12 192 TRP A C 1
ATOM 1498 O O . TRP A 1 192 ? -19.115 0.795 5.899 1.00 86.12 192 TRP A O 1
ATOM 1508 N N . GLU A 1 193 ? -18.437 1.948 4.097 1.00 84.88 193 GLU A N 1
ATOM 1509 C CA . GLU A 1 193 ? -19.738 2.577 3.849 1.00 84.88 193 GLU A CA 1
ATOM 1510 C C . GLU A 1 193 ? -20.825 1.557 3.477 1.00 84.88 193 GLU A C 1
ATOM 1512 O O . GLU A 1 193 ? -21.957 1.669 3.951 1.00 84.88 193 GLU A O 1
ATOM 1517 N N . SER A 1 194 ? -20.508 0.537 2.666 1.00 79.62 194 SER A N 1
ATOM 1518 C CA . SER A 1 194 ? -21.477 -0.519 2.336 1.00 79.62 194 SER A CA 1
ATOM 1519 C C . SER A 1 194 ? -21.801 -1.398 3.543 1.00 79.62 194 SER A C 1
ATOM 1521 O O . SER A 1 194 ? -22.956 -1.764 3.742 1.00 79.62 194 SER A O 1
ATOM 1523 N N . PHE A 1 195 ? -20.805 -1.708 4.378 1.00 78.19 195 PHE A N 1
ATOM 1524 C CA . PHE A 1 195 ? -20.996 -2.464 5.616 1.00 78.19 195 PHE A CA 1
ATOM 1525 C C . PHE A 1 195 ? -21.970 -1.751 6.561 1.00 78.19 195 PHE A C 1
ATOM 1527 O O . PHE A 1 195 ? -22.851 -2.392 7.132 1.00 78.19 195 PHE A O 1
ATOM 1534 N N . PHE A 1 196 ? -21.866 -0.423 6.657 1.00 72.50 196 PHE A N 1
ATOM 1535 C CA . PHE A 1 196 ? -22.795 0.391 7.434 1.00 72.50 196 PHE A CA 1
ATOM 1536 C C . PHE A 1 196 ? -24.212 0.428 6.835 1.00 72.50 196 PHE A C 1
ATOM 1538 O O . PHE A 1 196 ? -25.189 0.291 7.570 1.00 72.50 196 PHE A O 1
ATOM 1545 N N . LYS A 1 197 ? -24.340 0.613 5.513 1.00 75.25 197 LYS A N 1
ATOM 1546 C CA . LYS A 1 197 ? -25.638 0.847 4.852 1.00 75.25 197 LYS A CA 1
ATOM 1547 C C . LYS A 1 197 ? -26.436 -0.420 4.551 1.00 75.25 197 LYS A C 1
ATOM 1549 O O . LYS A 1 197 ? -27.651 -0.420 4.717 1.00 75.25 197 LYS A O 1
ATOM 1554 N N . GLU A 1 198 ? -25.783 -1.477 4.076 1.00 61.91 198 GLU A N 1
ATOM 1555 C CA . GLU A 1 198 ? -26.465 -2.608 3.427 1.00 61.91 198 GLU A CA 1
ATOM 1556 C C . GLU A 1 198 ? -26.439 -3.899 4.260 1.00 61.91 198 GLU A C 1
ATOM 1558 O O . GLU A 1 198 ? -27.086 -4.873 3.883 1.00 61.91 198 GLU A O 1
ATOM 1563 N N . LYS A 1 199 ? -25.723 -3.936 5.401 1.00 60.16 199 LYS A N 1
ATOM 1564 C CA . LYS A 1 199 ? -25.506 -5.127 6.264 1.00 60.16 199 LYS A CA 1
ATOM 1565 C C . LYS A 1 199 ? -25.003 -6.391 5.535 1.00 60.16 199 LYS A C 1
ATOM 1567 O O . LYS A 1 199 ? -24.819 -7.431 6.165 1.00 60.16 199 LYS A O 1
ATOM 1572 N N . THR A 1 200 ? -24.740 -6.337 4.233 1.00 56.16 200 THR A N 1
ATOM 1573 C CA . THR A 1 200 ? -24.131 -7.418 3.460 1.00 56.16 200 THR A CA 1
ATOM 1574 C C . THR A 1 200 ? -22.616 -7.297 3.537 1.00 56.16 200 THR A C 1
ATOM 1576 O O . THR A 1 200 ? -22.047 -6.299 3.101 1.00 56.16 200 THR A O 1
ATOM 1579 N N . VAL A 1 201 ? -21.957 -8.317 4.090 1.00 53.66 201 VAL A N 1
ATOM 1580 C CA . VAL A 1 201 ? -20.492 -8.390 4.189 1.00 53.66 201 VAL A CA 1
ATOM 1581 C C . VAL A 1 201 ? -19.919 -8.758 2.814 1.00 53.66 201 VAL A C 1
ATOM 1583 O O . VAL A 1 201 ? -20.156 -9.877 2.347 1.00 53.66 201 VAL A O 1
ATOM 1586 N N . PRO A 1 202 ? -19.158 -7.881 2.134 1.00 53.41 202 PRO A N 1
ATOM 1587 C CA . PRO A 1 202 ? -18.519 -8.249 0.879 1.00 53.41 202 PRO A CA 1
ATOM 1588 C C . PRO A 1 202 ? -17.367 -9.224 1.163 1.00 53.41 202 PRO A C 1
ATOM 1590 O O . PRO A 1 202 ? -16.442 -8.897 1.899 1.00 53.41 202 PRO A O 1
ATOM 1593 N N . THR A 1 203 ? -17.444 -10.424 0.576 1.00 56.00 203 THR A N 1
ATOM 1594 C CA . THR A 1 203 ? -16.380 -11.440 0.383 1.00 56.00 203 THR A CA 1
ATOM 1595 C C . THR A 1 203 ? -15.114 -11.285 1.251 1.00 56.00 203 THR A C 1
ATOM 1597 O O . THR A 1 203 ? -14.142 -10.655 0.819 1.00 56.00 203 THR A O 1
ATOM 1600 N N . SER A 1 204 ? -15.103 -11.913 2.436 1.00 57.31 204 SER A N 1
ATOM 1601 C CA . SER A 1 204 ? -14.076 -11.707 3.479 1.00 57.31 204 SER A CA 1
ATOM 1602 C C . SER A 1 204 ? -12.631 -11.917 2.992 1.00 57.31 204 SER A C 1
ATOM 1604 O O . SER A 1 204 ? -11.801 -11.036 3.195 1.00 57.31 204 SER A O 1
ATOM 1606 N N . GLY A 1 205 ? -12.345 -12.983 2.230 1.00 61.75 205 GLY A N 1
ATOM 1607 C CA . GLY A 1 205 ? -10.967 -13.323 1.829 1.00 61.75 205 GLY A CA 1
ATOM 1608 C C . GLY A 1 205 ? -10.261 -12.299 0.928 1.00 61.75 205 GLY A C 1
ATOM 1609 O O . GLY A 1 205 ? -9.037 -12.264 0.850 1.00 61.75 205 GLY A O 1
ATOM 1610 N N . LYS A 1 206 ? -11.011 -11.426 0.251 1.00 72.62 206 LYS A N 1
ATOM 1611 C CA . LYS A 1 206 ? -10.441 -10.402 -0.638 1.00 72.62 206 LYS A CA 1
ATOM 1612 C C . LYS A 1 206 ? -10.091 -9.124 0.118 1.00 72.62 206 LYS A C 1
ATOM 1614 O O . LYS A 1 206 ? -9.110 -8.460 -0.215 1.00 72.62 206 LYS A O 1
ATOM 1619 N N . MET A 1 207 ? -10.847 -8.825 1.172 1.00 81.00 207 MET A N 1
ATOM 1620 C CA . MET A 1 207 ? -10.526 -7.732 2.083 1.00 81.00 207 MET A CA 1
ATOM 1621 C C . MET A 1 207 ? -9.405 -8.071 3.055 1.00 81.00 207 MET A C 1
ATOM 1623 O O . MET A 1 207 ? -8.669 -7.167 3.444 1.00 81.00 207 MET A O 1
ATOM 1627 N N . THR A 1 208 ? -9.168 -9.356 3.323 1.00 85.31 208 THR A N 1
ATOM 1628 C CA . THR A 1 208 ? -7.947 -9.824 3.988 1.00 85.31 208 THR A CA 1
ATOM 1629 C C . THR A 1 208 ? -6.689 -9.340 3.263 1.00 85.31 208 THR A C 1
ATOM 1631 O O . THR A 1 208 ? -5.783 -8.814 3.899 1.00 85.31 208 THR A O 1
ATOM 1634 N N . CYS A 1 209 ? -6.636 -9.424 1.927 1.00 87.31 209 CYS A N 1
ATOM 1635 C CA . CYS A 1 209 ? -5.466 -8.973 1.161 1.00 87.31 209 CYS A CA 1
ATOM 1636 C C . CYS A 1 209 ? -5.243 -7.452 1.269 1.00 87.31 209 CYS A C 1
ATOM 1638 O O . CYS A 1 209 ? -4.112 -6.997 1.446 1.00 87.31 209 CYS A O 1
ATOM 1640 N N . VAL A 1 210 ? -6.323 -6.662 1.233 1.00 89.38 210 VAL A N 1
ATOM 1641 C CA . VAL A 1 210 ? -6.258 -5.208 1.460 1.00 89.38 210 VAL A CA 1
ATOM 1642 C C . VAL A 1 210 ? -5.752 -4.904 2.869 1.00 89.38 210 VAL A C 1
ATOM 1644 O O . VAL A 1 210 ? -4.857 -4.078 3.038 1.00 89.38 210 VAL A O 1
ATOM 1647 N N . LEU A 1 211 ? -6.282 -5.600 3.876 1.00 91.50 211 LEU A N 1
ATOM 1648 C CA . LEU A 1 211 ? -5.868 -5.451 5.267 1.00 91.50 211 LEU A CA 1
ATOM 1649 C C . LEU A 1 211 ? -4.395 -5.825 5.472 1.00 91.50 211 LEU A C 1
ATOM 1651 O O . LEU A 1 211 ? -3.684 -5.119 6.184 1.00 91.50 211 LEU A O 1
ATOM 1655 N N . MET A 1 212 ? -3.915 -6.886 4.820 1.00 92.00 212 MET A N 1
ATOM 1656 C CA . MET A 1 212 ? -2.503 -7.275 4.834 1.00 92.00 212 MET A CA 1
ATOM 1657 C C . MET A 1 212 ? -1.610 -6.175 4.259 1.00 92.00 212 MET A C 1
ATOM 1659 O O . MET A 1 212 ? -0.638 -5.798 4.909 1.00 92.00 212 MET A O 1
ATOM 1663 N N . ALA A 1 213 ? -1.963 -5.612 3.097 1.00 93.75 213 ALA A N 1
ATOM 1664 C CA . ALA A 1 213 ? -1.204 -4.520 2.486 1.00 93.75 213 ALA A CA 1
ATOM 1665 C C . ALA A 1 213 ? -1.113 -3.301 3.417 1.00 93.75 213 ALA A C 1
ATOM 1667 O O . ALA A 1 213 ? -0.027 -2.764 3.640 1.00 93.75 213 ALA A O 1
ATOM 1668 N N . LEU A 1 214 ? -2.250 -2.901 4.002 1.00 95.69 214 LEU A N 1
ATOM 1669 C CA . LEU A 1 214 ? -2.316 -1.779 4.938 1.00 95.69 214 LEU A CA 1
ATOM 1670 C C . LEU A 1 214 ? -1.472 -2.041 6.189 1.00 95.69 214 LEU A C 1
ATOM 1672 O O . LEU A 1 214 ? -0.679 -1.184 6.566 1.00 95.69 214 LEU A O 1
ATOM 1676 N N . ASN A 1 215 ? -1.601 -3.218 6.808 1.00 94.50 215 ASN A N 1
ATOM 1677 C CA . ASN A 1 215 ? -0.827 -3.577 7.998 1.00 94.50 215 ASN A CA 1
ATOM 1678 C C . ASN A 1 215 ? 0.677 -3.613 7.704 1.00 94.50 215 ASN A C 1
ATOM 1680 O O . ASN A 1 215 ? 1.454 -3.041 8.460 1.00 94.50 215 ASN A O 1
ATOM 1684 N N . GLN A 1 216 ? 1.093 -4.207 6.584 1.00 94.25 216 GLN A N 1
ATOM 1685 C CA . GLN A 1 216 ? 2.504 -4.268 6.204 1.00 94.25 216 GLN A CA 1
ATOM 1686 C C . GLN A 1 216 ? 3.093 -2.872 5.955 1.00 94.25 216 GLN A C 1
ATOM 1688 O O . GLN A 1 216 ? 4.226 -2.599 6.356 1.00 94.25 216 GLN A O 1
ATOM 1693 N N . PHE A 1 217 ? 2.326 -1.963 5.346 1.00 95.94 217 PHE A N 1
ATOM 1694 C CA . PHE A 1 217 ? 2.712 -0.557 5.216 1.00 95.94 217 PHE A CA 1
ATOM 1695 C C . PHE A 1 217 ? 2.799 0.157 6.566 1.00 95.94 217 PHE A C 1
ATOM 1697 O O . PHE A 1 217 ? 3.763 0.887 6.799 1.00 95.94 217 PHE A O 1
ATOM 1704 N N . ILE A 1 218 ? 1.835 -0.062 7.462 1.00 94.81 218 ILE A N 1
ATOM 1705 C CA . ILE A 1 218 ? 1.830 0.520 8.809 1.00 94.81 218 ILE A CA 1
ATOM 1706 C C . ILE A 1 218 ? 3.070 0.074 9.590 1.00 94.81 218 ILE A C 1
ATOM 1708 O O . ILE A 1 218 ? 3.817 0.925 10.073 1.00 94.81 218 ILE A O 1
ATOM 1712 N N . ASP A 1 219 ? 3.329 -1.232 9.656 1.00 91.50 219 ASP A N 1
ATOM 1713 C CA . ASP A 1 219 ? 4.461 -1.802 10.391 1.00 91.50 219 ASP A CA 1
ATOM 1714 C C . ASP A 1 219 ? 5.789 -1.278 9.829 1.00 91.50 219 ASP A C 1
ATOM 1716 O O . ASP A 1 219 ? 6.645 -0.788 10.572 1.00 91.50 219 ASP A O 1
ATOM 1720 N N . SER A 1 220 ? 5.924 -1.284 8.497 1.00 90.81 220 SER A N 1
ATOM 1721 C CA . SER A 1 220 ? 7.108 -0.763 7.804 1.00 90.81 220 SER A CA 1
ATOM 1722 C C . SER A 1 220 ? 7.310 0.729 8.066 1.00 90.81 220 SER A C 1
ATOM 1724 O O . SER A 1 220 ? 8.431 1.151 8.332 1.00 90.81 220 SER A O 1
ATOM 1726 N N . SER A 1 221 ? 6.243 1.532 8.060 1.00 91.31 221 SER A N 1
ATOM 1727 C CA . SER A 1 221 ? 6.328 2.974 8.318 1.00 91.31 221 SER A CA 1
ATOM 1728 C C . SER A 1 221 ? 6.725 3.271 9.763 1.00 91.31 221 SER A C 1
ATOM 1730 O O . SER A 1 221 ? 7.611 4.090 10.000 1.00 91.31 221 SER A O 1
ATOM 1732 N N . LEU A 1 222 ? 6.113 2.589 10.738 1.00 88.75 222 LEU A N 1
ATOM 1733 C CA . LEU A 1 222 ? 6.449 2.740 12.159 1.00 88.75 222 LEU A CA 1
ATOM 1734 C C . LEU A 1 222 ? 7.912 2.368 12.433 1.00 88.75 222 LEU A C 1
ATOM 1736 O O . LEU A 1 222 ? 8.612 3.074 13.167 1.00 88.75 222 LEU A O 1
ATOM 1740 N N . PHE A 1 223 ? 8.398 1.300 11.799 1.00 86.19 223 PHE A N 1
ATOM 1741 C CA . PHE A 1 223 ? 9.811 0.942 11.829 1.00 86.19 223 PHE A CA 1
ATOM 1742 C C . PHE A 1 223 ? 10.691 2.036 11.210 1.00 86.19 223 PHE A C 1
ATOM 1744 O O . PHE A 1 223 ? 11.700 2.432 11.796 1.00 86.19 223 PHE A O 1
ATOM 1751 N N . ALA A 1 224 ? 10.284 2.583 10.065 1.00 86.12 224 ALA A N 1
ATOM 1752 C CA . ALA A 1 224 ? 11.024 3.625 9.372 1.00 86.12 224 ALA A CA 1
ATOM 1753 C C . ALA A 1 224 ? 11.198 4.886 10.239 1.00 86.12 224 ALA A C 1
ATOM 1755 O O . ALA A 1 224 ? 12.320 5.377 10.382 1.00 86.12 224 ALA A O 1
ATOM 1756 N N . TYR A 1 225 ? 10.133 5.339 10.910 1.00 83.25 225 TYR A N 1
ATOM 1757 C CA . TYR A 1 225 ? 10.201 6.445 11.876 1.00 83.25 225 TYR A CA 1
ATOM 1758 C C . TYR A 1 225 ? 11.137 6.171 13.057 1.00 83.25 225 TYR A C 1
ATOM 1760 O O . TYR A 1 225 ? 11.698 7.109 13.621 1.00 83.25 225 TYR A O 1
ATOM 1768 N N . SER A 1 226 ? 11.304 4.904 13.436 1.00 75.56 226 SER A N 1
ATOM 1769 C CA . SER A 1 226 ? 12.120 4.510 14.588 1.00 75.56 226 SER A CA 1
ATOM 1770 C C . SER A 1 226 ? 13.608 4.374 14.251 1.00 75.56 226 SER A C 1
ATOM 1772 O O . SER A 1 226 ? 14.453 4.559 15.126 1.00 75.56 226 SER A O 1
ATOM 1774 N N . CYS A 1 227 ? 13.948 4.025 13.006 1.00 70.00 227 CYS A N 1
ATOM 1775 C CA . CYS A 1 227 ? 15.293 3.553 12.662 1.00 70.00 227 CYS A CA 1
ATOM 1776 C C . CYS A 1 227 ? 15.980 4.303 11.515 1.00 70.00 227 CYS A C 1
ATOM 1778 O O . CYS A 1 227 ? 17.187 4.137 11.338 1.00 70.00 227 CYS A O 1
ATOM 1780 N N . THR A 1 228 ? 15.265 5.112 10.729 1.00 63.50 228 THR A N 1
ATOM 1781 C CA . THR A 1 228 ? 15.827 5.714 9.509 1.00 63.50 228 THR A CA 1
ATOM 1782 C C . THR A 1 228 ? 15.931 7.235 9.597 1.00 63.50 228 THR A C 1
ATOM 1784 O O . THR A 1 228 ? 15.054 7.920 10.123 1.00 63.50 228 THR A O 1
ATOM 1787 N N . LYS A 1 229 ? 17.028 7.785 9.062 1.00 68.38 229 LYS A N 1
ATOM 1788 C CA . LYS A 1 229 ? 17.175 9.230 8.853 1.00 68.38 229 LYS A CA 1
ATOM 1789 C C . LYS A 1 229 ? 16.391 9.623 7.599 1.00 68.38 229 LYS A C 1
ATOM 1791 O O . LYS A 1 229 ? 16.953 9.619 6.513 1.00 68.38 229 LYS A O 1
ATOM 1796 N N . MET A 1 230 ? 15.108 9.932 7.760 1.00 76.44 230 MET A N 1
ATOM 1797 C CA . MET A 1 230 ? 14.298 10.565 6.712 1.00 76.44 230 MET A CA 1
ATOM 1798 C C . MET A 1 230 ? 14.414 12.087 6.772 1.00 76.44 230 MET A C 1
ATOM 1800 O O . MET A 1 230 ? 14.521 12.659 7.866 1.00 76.44 230 MET A O 1
ATOM 1804 N N . SER A 1 231 ? 14.328 12.731 5.611 1.00 81.56 231 SER A N 1
ATOM 1805 C CA . SER A 1 231 ? 14.074 14.169 5.518 1.00 81.56 231 SER A CA 1
ATOM 1806 C C . SER A 1 231 ? 12.691 14.517 6.078 1.00 81.56 231 SER A C 1
ATOM 1808 O O . SER A 1 231 ? 11.813 13.660 6.217 1.00 81.56 231 SER A O 1
ATOM 1810 N N . ASP A 1 232 ? 12.477 15.783 6.426 1.00 81.94 232 ASP A N 1
ATOM 1811 C CA . ASP A 1 232 ? 11.191 16.206 6.987 1.00 81.94 232 ASP A CA 1
ATOM 1812 C C . ASP A 1 232 ? 10.059 16.172 5.949 1.00 81.94 232 ASP A C 1
ATOM 1814 O O . ASP A 1 232 ? 8.928 15.840 6.303 1.00 81.94 232 ASP A O 1
ATOM 1818 N N . GLU A 1 233 ? 10.369 16.397 4.669 1.00 82.06 233 GLU A N 1
ATOM 1819 C CA . GLU A 1 233 ? 9.412 16.265 3.563 1.00 82.06 233 GLU A CA 1
ATOM 1820 C C . GLU A 1 233 ? 8.945 14.810 3.384 1.00 82.06 233 GLU A C 1
ATOM 1822 O O . GLU A 1 233 ? 7.744 14.538 3.291 1.00 82.06 233 GLU A O 1
ATOM 1827 N N . GLU A 1 234 ? 9.873 13.846 3.416 1.00 82.38 234 GLU A N 1
ATOM 1828 C CA . GLU A 1 234 ? 9.540 12.417 3.360 1.00 82.38 234 GLU A CA 1
ATOM 1829 C C . GLU A 1 234 ? 8.680 11.995 4.553 1.00 82.38 234 GLU A C 1
ATOM 1831 O O . GLU A 1 234 ? 7.684 11.290 4.376 1.00 82.38 234 GLU A O 1
ATOM 1836 N N . LYS A 1 235 ? 9.016 12.470 5.760 1.00 83.31 235 LYS A N 1
ATOM 1837 C CA . LYS A 1 235 ? 8.222 12.203 6.966 1.00 83.31 235 LYS A CA 1
ATOM 1838 C C . LYS A 1 235 ? 6.819 12.772 6.856 1.00 83.31 235 LYS A C 1
ATOM 1840 O O . LYS A 1 235 ? 5.882 12.107 7.281 1.00 83.31 235 LYS A O 1
ATOM 1845 N N . GLU A 1 236 ? 6.651 13.981 6.334 1.00 84.06 236 GLU A N 1
ATOM 1846 C CA . GLU A 1 236 ? 5.331 14.596 6.198 1.00 84.06 236 GLU A CA 1
ATOM 1847 C C . GLU A 1 236 ? 4.461 13.838 5.185 1.00 84.06 236 GLU A C 1
ATOM 1849 O O . GLU A 1 236 ? 3.310 13.488 5.476 1.00 84.06 236 GLU A O 1
ATOM 1854 N N . ARG A 1 237 ? 5.033 13.504 4.020 1.00 86.44 237 ARG A N 1
ATOM 1855 C CA . ARG A 1 237 ? 4.369 12.691 2.993 1.00 86.44 237 ARG A CA 1
ATOM 1856 C C . ARG A 1 237 ? 3.937 11.327 3.540 1.00 86.44 237 ARG A C 1
ATOM 1858 O O . ARG A 1 237 ? 2.791 10.911 3.313 1.00 86.44 237 ARG A O 1
ATOM 1865 N N . LEU A 1 238 ? 4.836 10.646 4.253 1.00 88.06 238 LEU A N 1
ATOM 1866 C CA . LEU A 1 238 ? 4.588 9.327 4.826 1.00 88.06 238 LEU A CA 1
ATOM 1867 C C . LEU A 1 238 ? 3.510 9.392 5.913 1.00 88.06 238 LEU A C 1
ATOM 1869 O O . LEU A 1 238 ? 2.569 8.599 5.882 1.00 88.06 238 LEU A O 1
ATOM 1873 N N . ASN A 1 239 ? 3.583 10.387 6.802 1.00 89.62 239 ASN A N 1
ATOM 1874 C CA . ASN A 1 239 ? 2.661 10.585 7.923 1.00 89.62 239 ASN A CA 1
ATOM 1875 C C . ASN A 1 239 ? 1.205 10.653 7.448 1.00 89.62 239 ASN A C 1
ATOM 1877 O O . ASN A 1 239 ? 0.345 9.885 7.886 1.00 89.62 239 ASN A O 1
ATOM 1881 N N . LYS A 1 240 ? 0.935 11.498 6.446 1.00 90.06 240 LYS A N 1
ATOM 1882 C CA . LYS A 1 240 ? -0.410 11.654 5.877 1.00 90.06 240 LYS A CA 1
ATOM 1883 C C . LYS A 1 240 ? -0.989 10.331 5.372 1.00 90.06 240 LYS A C 1
ATOM 1885 O O . LYS A 1 240 ? -2.192 10.089 5.492 1.00 90.06 240 LYS A O 1
ATOM 1890 N N . THR A 1 241 ? -0.150 9.485 4.784 1.00 93.38 241 THR A N 1
ATOM 1891 C CA . THR A 1 241 ? -0.576 8.179 4.271 1.00 93.38 241 THR A CA 1
ATOM 1892 C C . THR A 1 241 ? -0.742 7.173 5.403 1.00 93.38 241 THR A C 1
ATOM 1894 O O . THR A 1 241 ? -1.744 6.461 5.432 1.00 93.38 241 THR A O 1
ATOM 1897 N N . LEU A 1 242 ? 0.181 7.163 6.366 1.00 94.62 242 LEU A N 1
ATOM 1898 C CA . LEU A 1 242 ? 0.157 6.297 7.540 1.00 94.62 242 LEU A CA 1
ATOM 1899 C C . LEU A 1 242 ? -1.109 6.502 8.378 1.00 94.62 242 LEU A C 1
ATOM 1901 O O . LEU A 1 242 ? -1.792 5.530 8.688 1.00 94.62 242 LEU A O 1
ATOM 1905 N N . LEU A 1 243 ? -1.496 7.746 8.672 1.00 94.56 243 LEU A N 1
ATOM 1906 C CA . LEU A 1 243 ? -2.723 8.038 9.427 1.00 94.56 243 LEU A CA 1
ATOM 1907 C C . LEU A 1 243 ? -3.980 7.522 8.717 1.00 94.56 243 LEU A C 1
ATOM 1909 O O . LEU A 1 243 ? -4.882 6.968 9.346 1.00 94.56 243 LEU A O 1
ATOM 1913 N N . ARG A 1 244 ? -4.049 7.676 7.391 1.00 95.38 244 ARG A N 1
ATOM 1914 C CA . ARG A 1 244 ? -5.169 7.159 6.590 1.00 95.38 244 ARG A CA 1
ATOM 1915 C C . ARG A 1 244 ? -5.172 5.636 6.534 1.00 95.38 244 ARG A C 1
ATOM 1917 O O . ARG A 1 244 ? -6.249 5.040 6.578 1.00 95.38 244 ARG A O 1
ATOM 1924 N N . ALA A 1 245 ? -3.994 5.020 6.459 1.00 96.31 245 ALA A N 1
ATOM 1925 C CA . ALA A 1 245 ? -3.840 3.575 6.492 1.00 96.31 245 ALA A CA 1
ATOM 1926 C C . ALA A 1 245 ? -4.272 3.004 7.846 1.00 96.31 245 ALA A C 1
ATOM 1928 O O . ALA A 1 245 ? -5.063 2.071 7.853 1.00 96.31 245 ALA A O 1
ATOM 1929 N N . LEU A 1 246 ? -3.866 3.610 8.969 1.00 96.25 246 LEU A N 1
ATOM 1930 C CA . LEU A 1 246 ? -4.294 3.225 10.321 1.00 96.25 246 LEU A CA 1
ATOM 1931 C C . LEU A 1 246 ? -5.822 3.225 10.449 1.00 96.25 246 LEU A C 1
ATOM 1933 O O . LEU A 1 246 ? -6.410 2.222 10.848 1.00 96.25 246 LEU A O 1
ATOM 1937 N N . VAL A 1 247 ? -6.471 4.323 10.041 1.00 95.94 247 VAL A N 1
ATOM 1938 C CA . VAL A 1 247 ? -7.939 4.454 10.060 1.00 95.94 247 VAL A CA 1
ATOM 1939 C C . VAL A 1 247 ? -8.610 3.428 9.139 1.00 95.94 247 VAL A C 1
ATOM 1941 O O . VAL A 1 247 ? -9.635 2.854 9.493 1.00 95.94 247 VAL A O 1
ATOM 1944 N N . SER A 1 248 ? -8.048 3.169 7.959 1.00 95.31 248 SER A N 1
ATOM 1945 C CA . SER A 1 248 ? -8.632 2.208 7.012 1.00 95.31 248 SER A CA 1
ATOM 1946 C C . SER A 1 248 ? -8.433 0.760 7.462 1.00 95.31 248 SER A C 1
ATOM 1948 O O . SER A 1 248 ? -9.344 -0.049 7.321 1.00 95.31 248 SER A O 1
ATOM 1950 N N . ALA A 1 249 ? -7.286 0.433 8.058 1.00 95.56 249 ALA A N 1
ATOM 1951 C CA . ALA A 1 249 ? -6.987 -0.897 8.576 1.00 95.56 249 ALA A CA 1
ATOM 1952 C C . ALA A 1 249 ? -7.923 -1.269 9.731 1.00 95.56 249 ALA A C 1
ATOM 1954 O O . ALA A 1 249 ? -8.453 -2.378 9.750 1.00 95.56 249 ALA A O 1
ATOM 1955 N N . ILE A 1 250 ? -8.204 -0.339 10.654 1.00 94.88 250 ILE A N 1
ATOM 1956 C CA . ILE A 1 250 ? -9.166 -0.601 11.732 1.00 94.88 250 ILE A CA 1
ATOM 1957 C C . ILE A 1 250 ? -10.601 -0.754 11.198 1.00 94.88 250 ILE A C 1
ATOM 1959 O O . ILE A 1 250 ? -11.327 -1.640 11.634 1.00 94.88 250 ILE A O 1
ATOM 1963 N N . LYS A 1 251 ? -11.008 0.040 10.197 1.00 92.94 251 LYS A N 1
ATOM 1964 C CA . LYS A 1 251 ? -12.315 -0.131 9.539 1.00 92.94 251 LYS A CA 1
ATOM 1965 C C . LYS A 1 251 ? -12.442 -1.520 8.921 1.00 92.94 251 LYS A C 1
ATOM 1967 O O . LYS A 1 251 ? -13.409 -2.227 9.184 1.00 92.94 251 LYS A O 1
ATOM 1972 N N . ILE A 1 252 ? -11.458 -1.919 8.114 1.00 91.31 252 ILE A N 1
ATOM 1973 C CA . ILE A 1 252 ? -11.489 -3.208 7.421 1.00 91.31 252 ILE A CA 1
ATOM 1974 C C . ILE A 1 252 ? -11.377 -4.376 8.395 1.00 91.31 252 ILE A C 1
ATOM 1976 O O . ILE A 1 252 ? -12.103 -5.345 8.209 1.00 91.31 252 ILE A O 1
ATOM 1980 N N . SER A 1 253 ? -10.570 -4.282 9.455 1.00 91.94 253 SER A N 1
ATOM 1981 C CA . SER A 1 253 ? -10.503 -5.343 10.469 1.00 91.94 253 SER A CA 1
ATOM 1982 C C . SER A 1 253 ? -11.835 -5.573 11.176 1.00 91.94 253 SER A C 1
ATOM 1984 O O . SER A 1 253 ? -12.182 -6.721 11.439 1.00 91.94 253 SER A O 1
ATOM 1986 N N . PHE A 1 254 ? -12.631 -4.528 11.426 1.00 89.81 254 PHE A N 1
ATOM 1987 C CA . PHE A 1 254 ? -13.998 -4.706 11.925 1.00 89.81 254 PHE A CA 1
ATOM 1988 C C . PHE A 1 254 ? -14.933 -5.325 10.882 1.00 89.81 254 PHE A C 1
ATOM 1990 O O . PHE A 1 254 ? -15.697 -6.227 11.217 1.00 89.81 254 PHE A O 1
ATOM 1997 N N . VAL A 1 255 ? -14.849 -4.898 9.617 1.00 86.38 255 VAL A N 1
ATOM 1998 C CA . VAL A 1 255 ? -15.668 -5.472 8.532 1.00 86.38 255 VAL A CA 1
ATOM 1999 C C . VAL A 1 255 ? -15.377 -6.963 8.332 1.00 86.38 255 VAL A C 1
ATOM 2001 O O . VAL A 1 255 ? -16.303 -7.749 8.143 1.00 86.38 255 VAL A O 1
ATOM 2004 N N . THR A 1 256 ? -14.104 -7.367 8.363 1.00 85.31 256 THR A N 1
ATOM 2005 C CA . THR A 1 256 ? -13.686 -8.761 8.140 1.00 85.31 256 THR A CA 1
ATOM 2006 C C . THR A 1 256 ? -13.650 -9.599 9.413 1.00 85.31 256 THR A C 1
ATOM 2008 O O . THR A 1 256 ? -13.602 -10.822 9.321 1.00 85.31 256 THR A O 1
ATOM 2011 N N . LYS A 1 257 ? -13.688 -8.965 10.591 1.00 88.12 257 LYS A N 1
ATOM 2012 C CA . LYS A 1 257 ? -13.425 -9.577 11.904 1.00 88.12 257 LYS A CA 1
ATOM 2013 C C . LYS A 1 257 ? -12.025 -10.197 12.023 1.00 88.12 257 LYS A C 1
ATOM 2015 O O . LYS A 1 257 ? -11.810 -11.118 12.807 1.00 88.12 257 LYS A O 1
ATOM 2020 N N . GLU A 1 258 ? -11.055 -9.678 11.274 1.00 88.50 258 GLU A N 1
ATOM 2021 C CA . GLU A 1 258 ? -9.673 -10.166 11.252 1.00 88.50 258 GLU A CA 1
ATOM 2022 C C . GLU A 1 258 ? -8.713 -9.099 11.773 1.00 88.50 258 GLU A C 1
ATOM 2024 O O . GLU A 1 258 ? -8.868 -7.924 11.474 1.00 88.50 258 GLU A O 1
ATOM 2029 N N . ALA A 1 259 ? -7.680 -9.494 12.521 1.00 88.19 259 ALA A N 1
ATOM 2030 C CA . ALA A 1 259 ? -6.581 -8.614 12.941 1.00 88.19 259 ALA A CA 1
ATOM 2031 C C . ALA A 1 259 ? -6.984 -7.315 13.689 1.00 88.19 259 ALA A C 1
ATOM 2033 O O . ALA A 1 259 ? -6.179 -6.388 13.769 1.00 88.19 259 ALA A O 1
ATOM 2034 N N . ILE A 1 260 ? -8.170 -7.261 14.312 1.00 91.06 260 ILE A N 1
ATOM 2035 C CA . ILE A 1 260 ? -8.655 -6.097 15.086 1.00 91.06 260 ILE A CA 1
ATOM 2036 C C . ILE A 1 260 ? -7.636 -5.678 16.156 1.00 91.06 260 ILE A C 1
ATOM 2038 O O . ILE A 1 260 ? -7.269 -4.508 16.250 1.00 91.06 260 ILE A O 1
ATOM 2042 N N . GLN A 1 261 ? -7.130 -6.638 16.937 1.00 92.25 261 GLN A N 1
ATOM 2043 C CA . GLN A 1 261 ? -6.135 -6.368 17.982 1.00 92.25 261 GLN A CA 1
ATOM 2044 C C . GLN A 1 261 ? -4.836 -5.790 17.412 1.00 92.25 261 GLN A C 1
ATOM 2046 O O . GLN A 1 261 ? -4.272 -4.876 18.007 1.00 92.25 261 GLN A O 1
ATOM 2051 N N . LYS A 1 262 ? -4.390 -6.277 16.245 1.00 92.31 262 LYS A N 1
ATOM 2052 C CA . LYS A 1 262 ? -3.209 -5.742 15.561 1.00 92.31 262 LYS A CA 1
ATOM 2053 C C . LYS A 1 262 ? -3.449 -4.297 15.127 1.00 92.31 262 LYS A C 1
ATOM 2055 O O . LYS A 1 262 ? -2.645 -3.435 15.454 1.00 92.31 262 LYS A O 1
ATOM 2060 N N . SER A 1 263 ? -4.579 -4.002 14.482 1.00 92.31 26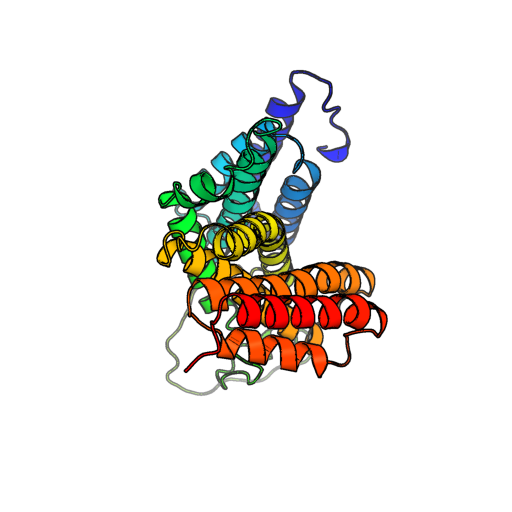3 SER A N 1
ATOM 2061 C CA . SER A 1 263 ? -4.914 -2.630 14.075 1.00 92.31 263 SER A CA 1
ATOM 2062 C C . SER A 1 263 ? -5.014 -1.669 15.269 1.00 92.31 263 SER A C 1
ATOM 2064 O O . SER A 1 263 ? -4.507 -0.550 15.197 1.00 92.31 263 SER A O 1
ATOM 2066 N N . LEU A 1 264 ? -5.607 -2.104 16.388 1.00 92.44 264 LEU A N 1
ATOM 2067 C CA . LEU A 1 264 ? -5.651 -1.320 17.629 1.00 92.44 264 LEU A CA 1
ATOM 2068 C C . LEU A 1 264 ? -4.255 -1.102 18.225 1.00 92.44 264 LEU A C 1
ATOM 2070 O O . LEU A 1 264 ? -3.936 0.009 18.647 1.00 92.44 264 LEU A O 1
ATOM 2074 N N . TYR A 1 265 ? -3.412 -2.137 18.228 1.00 92.44 265 TYR A N 1
ATOM 2075 C CA . TYR A 1 265 ? -2.026 -2.035 18.673 1.00 92.44 265 TYR A CA 1
ATOM 2076 C C . TYR A 1 265 ? -1.244 -1.020 17.831 1.00 92.44 265 TYR A C 1
ATOM 2078 O O . TYR A 1 265 ? -0.614 -0.129 18.396 1.00 92.44 265 TYR A O 1
ATOM 2086 N N . SER A 1 266 ? -1.352 -1.072 16.501 1.00 92.62 266 SER A N 1
ATOM 2087 C CA . SER A 1 266 ? -0.680 -0.117 15.616 1.00 92.62 266 SER A CA 1
ATOM 2088 C C . SER A 1 266 ? -1.149 1.325 15.838 1.00 92.62 266 SER A C 1
ATOM 2090 O O . SER A 1 266 ? -0.328 2.243 15.825 1.00 92.62 266 SER A O 1
ATOM 2092 N N . ILE A 1 267 ? -2.446 1.543 16.094 1.00 92.81 267 ILE A N 1
ATOM 2093 C CA . ILE A 1 267 ? -2.974 2.861 16.484 1.00 92.81 267 ILE A CA 1
ATOM 2094 C C . ILE A 1 267 ? -2.343 3.314 17.802 1.00 92.81 267 ILE A C 1
ATOM 2096 O O . ILE A 1 267 ? -1.876 4.447 17.895 1.00 92.81 267 ILE A O 1
ATOM 2100 N N . ASN A 1 268 ? -2.278 2.438 18.803 1.00 91.38 268 ASN A N 1
ATOM 2101 C CA . ASN A 1 268 ? -1.660 2.760 20.086 1.00 91.38 268 ASN A CA 1
ATOM 2102 C C . ASN A 1 268 ? -0.166 3.104 19.938 1.00 91.38 268 ASN A C 1
ATOM 2104 O O . ASN A 1 268 ? 0.306 4.075 20.531 1.00 91.38 268 ASN A O 1
ATOM 2108 N N . CYS A 1 269 ? 0.568 2.365 19.101 1.00 89.62 269 CYS A N 1
ATOM 2109 C CA . CYS A 1 269 ? 1.956 2.672 18.755 1.00 89.62 269 CYS A CA 1
ATOM 2110 C C . CYS A 1 269 ? 2.093 4.042 18.087 1.00 89.62 269 CYS A C 1
ATOM 2112 O O . CYS A 1 269 ? 2.997 4.793 18.441 1.00 89.62 269 CYS A O 1
ATOM 2114 N N . ALA A 1 270 ? 1.195 4.388 17.160 1.00 88.62 270 ALA A N 1
ATOM 2115 C CA . ALA A 1 270 ? 1.205 5.691 16.502 1.00 88.62 270 ALA A CA 1
ATOM 2116 C C . ALA A 1 270 ? 0.912 6.834 17.486 1.00 88.62 270 ALA A C 1
ATOM 2118 O O . ALA A 1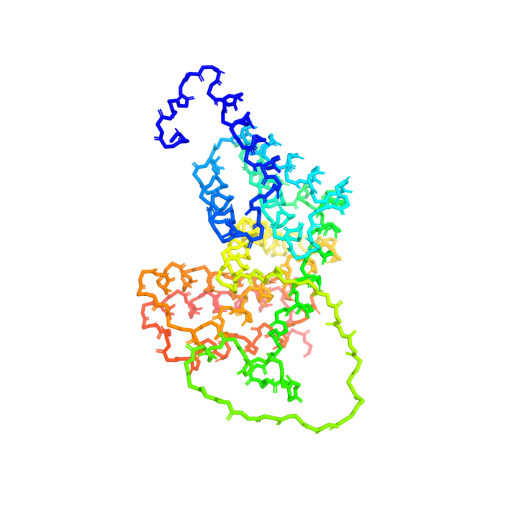 270 ? 1.646 7.817 17.507 1.00 88.62 270 ALA A O 1
ATOM 2119 N N . ILE A 1 271 ? -0.098 6.685 18.349 1.00 88.50 271 ILE A N 1
ATOM 2120 C CA . ILE A 1 271 ? -0.450 7.675 19.383 1.00 88.50 271 ILE A CA 1
ATOM 2121 C C . ILE A 1 271 ? 0.695 7.866 20.388 1.00 88.50 271 ILE A C 1
ATOM 2123 O O . ILE A 1 271 ? 0.952 8.984 20.822 1.00 88.50 271 ILE A O 1
ATOM 2127 N N . SER A 1 272 ? 1.393 6.784 20.739 1.00 87.94 272 SER A N 1
ATOM 2128 C CA . SER A 1 272 ? 2.518 6.806 21.686 1.00 87.94 272 SER A CA 1
ATOM 2129 C C . SER A 1 272 ? 3.836 7.266 21.054 1.00 87.94 272 SER A C 1
ATOM 2131 O O . SER A 1 272 ? 4.855 7.354 21.741 1.00 87.94 272 SER A O 1
ATOM 2133 N N . SER A 1 273 ? 3.852 7.504 19.743 1.00 84.44 273 SER A N 1
ATOM 2134 C CA . SER A 1 273 ? 5.066 7.861 19.024 1.00 84.44 273 SER A CA 1
ATOM 2135 C C . SER A 1 273 ? 5.425 9.335 19.203 1.00 84.44 273 SER A C 1
ATOM 2137 O O . SER A 1 273 ? 4.574 10.186 19.436 1.00 84.44 273 SER A O 1
ATOM 2139 N N . THR A 1 274 ? 6.706 9.661 19.054 1.00 83.50 274 THR A N 1
ATOM 2140 C CA . THR A 1 274 ? 7.187 11.049 19.125 1.00 83.50 274 THR A CA 1
ATOM 2141 C C . THR A 1 274 ? 7.044 11.806 17.805 1.00 83.50 274 THR A C 1
ATOM 2143 O O . THR A 1 274 ? 7.218 13.022 17.783 1.00 83.50 274 THR A O 1
ATOM 2146 N N . TRP A 1 275 ? 6.763 11.106 16.699 1.00 83.44 275 TRP A N 1
ATOM 2147 C CA . TRP A 1 275 ? 6.677 11.707 15.367 1.00 83.44 275 TRP A CA 1
ATOM 2148 C C . TRP A 1 275 ? 5.293 12.284 15.053 1.00 83.44 275 TRP A C 1
ATOM 2150 O O . TRP A 1 275 ? 5.194 13.153 14.186 1.00 83.44 275 TRP A O 1
ATOM 2160 N N . ILE A 1 276 ? 4.239 11.831 15.740 1.00 85.44 276 ILE A N 1
ATOM 2161 C CA . ILE A 1 276 ? 2.876 12.324 15.532 1.00 85.44 276 ILE A CA 1
ATOM 2162 C C . ILE A 1 276 ? 2.718 13.732 16.124 1.00 85.44 276 ILE A C 1
ATOM 2164 O O . ILE A 1 276 ? 3.060 13.993 17.279 1.00 85.44 276 ILE A O 1
ATOM 2168 N N . LYS A 1 277 ? 2.212 14.675 15.325 1.00 87.56 277 LYS A N 1
ATOM 2169 C CA . LYS A 1 277 ? 2.014 16.069 15.743 1.00 87.56 277 LYS A CA 1
ATOM 2170 C C . LYS A 1 277 ? 0.597 16.286 16.271 1.00 87.56 277 LYS A C 1
ATOM 2172 O O . LYS A 1 277 ? -0.328 15.527 15.993 1.00 87.56 277 LYS A O 1
ATOM 2177 N N . LEU A 1 278 ? 0.385 17.402 16.973 1.00 85.44 278 LEU A N 1
ATOM 2178 C CA . LEU A 1 278 ? -0.950 17.802 17.441 1.00 85.44 278 LEU A CA 1
ATOM 2179 C C . LEU A 1 278 ? -1.971 17.919 16.294 1.00 85.44 278 LEU A C 1
ATOM 2181 O O . LEU A 1 278 ? -3.147 17.614 16.469 1.00 85.44 278 LEU A O 1
ATOM 2185 N N . GLU A 1 279 ? -1.528 18.356 15.117 1.00 86.94 279 GLU A N 1
ATOM 2186 C CA . GLU A 1 279 ? -2.374 18.476 13.926 1.00 86.94 279 GLU A CA 1
ATOM 2187 C C . GLU A 1 279 ? -2.848 17.116 13.406 1.00 86.94 279 GLU A C 1
ATOM 2189 O O . GLU A 1 279 ? -4.004 16.983 13.006 1.00 86.94 279 GLU A O 1
ATOM 2194 N N . ASP A 1 280 ? -2.011 16.087 13.512 1.00 88.38 280 ASP A N 1
ATOM 2195 C CA . ASP A 1 280 ? -2.347 14.720 13.115 1.00 88.38 280 ASP A CA 1
ATOM 2196 C C . ASP A 1 280 ? -3.424 14.122 14.028 1.00 88.38 280 ASP A C 1
ATOM 2198 O O . ASP A 1 280 ? -4.351 13.449 13.567 1.00 88.38 280 ASP A O 1
ATOM 2202 N N . PHE A 1 281 ? -3.375 14.445 15.326 1.00 87.50 281 PHE A N 1
ATOM 2203 C CA . PHE A 1 281 ? -4.416 14.058 16.279 1.00 87.50 281 PHE A CA 1
ATOM 2204 C C . PHE A 1 281 ? -5.782 14.668 15.951 1.00 87.50 281 PHE A C 1
ATOM 2206 O O . PHE A 1 281 ? -6.800 14.010 16.176 1.00 87.50 281 PHE A O 1
ATOM 2213 N N . LYS A 1 282 ? -5.829 15.874 15.363 1.00 89.94 282 LYS A N 1
ATOM 2214 C CA . LYS A 1 282 ? -7.094 16.487 14.914 1.00 89.94 282 LYS A CA 1
ATOM 2215 C C . LYS A 1 282 ? -7.773 15.674 13.812 1.00 89.94 282 LYS A C 1
ATOM 2217 O O . LYS A 1 282 ? -8.988 15.755 13.677 1.00 89.94 282 LYS A O 1
ATOM 2222 N N . TYR A 1 283 ? -7.016 14.891 13.045 1.00 90.50 283 TYR A N 1
ATOM 2223 C CA . TYR A 1 283 ? -7.568 13.943 12.080 1.00 90.50 283 TYR A CA 1
ATOM 2224 C C . TYR A 1 283 ? -7.876 12.582 12.723 1.00 90.50 283 TYR A C 1
ATOM 2226 O O . TYR A 1 283 ? -8.956 12.022 12.514 1.00 90.50 283 TYR A O 1
ATOM 2234 N N . LEU A 1 284 ? -6.942 12.043 13.513 1.00 90.50 284 LEU A N 1
ATOM 2235 C CA . LEU A 1 284 ? -7.026 10.678 14.033 1.00 90.50 284 LEU A CA 1
ATOM 2236 C C . LEU A 1 284 ? -8.138 10.507 15.080 1.00 90.50 284 LEU A C 1
ATOM 2238 O O . LEU A 1 284 ? -8.912 9.555 14.986 1.00 90.50 284 LEU A O 1
ATOM 2242 N N . ILE A 1 285 ? -8.260 11.435 16.038 1.00 90.75 285 ILE A N 1
ATOM 2243 C CA . ILE A 1 285 ? -9.233 11.334 17.139 1.00 90.75 285 ILE A CA 1
ATOM 2244 C C . ILE A 1 285 ? -10.678 11.318 16.612 1.00 90.75 285 ILE A C 1
ATOM 2246 O O . ILE A 1 285 ? -11.398 10.367 16.930 1.00 90.75 285 ILE A O 1
ATOM 2250 N N . PRO A 1 286 ? -11.126 12.276 15.771 1.00 93.31 286 PRO A N 1
ATOM 2251 C CA . PRO A 1 286 ? -12.482 12.228 15.227 1.00 93.31 286 PRO A CA 1
ATOM 2252 C C . PRO A 1 286 ? -12.719 11.003 14.344 1.00 93.31 286 PRO A C 1
ATOM 2254 O O . PRO A 1 286 ? -13.805 10.434 14.371 1.00 93.31 286 PRO A O 1
ATOM 2257 N N . SER A 1 287 ? -11.707 10.555 13.591 1.00 92.88 287 SER A N 1
ATOM 2258 C CA . SER A 1 287 ? -11.826 9.363 12.742 1.00 92.88 287 SER A CA 1
ATOM 2259 C C . SER A 1 287 ? -12.102 8.102 13.564 1.00 92.88 287 SER A C 1
ATOM 2261 O O . SER A 1 287 ? -13.009 7.343 13.229 1.00 92.88 287 SER A O 1
ATOM 2263 N N . ILE A 1 288 ? -11.363 7.898 14.661 1.00 92.06 288 ILE A N 1
ATOM 2264 C CA . ILE A 1 288 ? -11.577 6.774 15.585 1.00 92.06 288 ILE A CA 1
ATOM 2265 C C . ILE A 1 288 ? -12.923 6.916 16.307 1.00 92.06 288 ILE A C 1
ATOM 2267 O O . ILE A 1 288 ? -13.664 5.939 16.407 1.00 92.06 288 ILE A O 1
ATOM 2271 N N . GLY A 1 289 ? -13.277 8.125 16.754 1.00 91.06 289 GLY A N 1
ATOM 2272 C CA . GLY A 1 289 ? -14.574 8.398 17.378 1.00 91.06 289 GLY A CA 1
ATOM 2273 C C . GLY A 1 289 ? -15.749 8.036 16.466 1.00 91.06 289 GLY A C 1
ATOM 2274 O O . GLY A 1 289 ? -16.665 7.332 16.886 1.00 91.06 289 GLY A O 1
ATOM 2275 N N . ASN A 1 290 ? -15.681 8.424 15.190 1.00 91.19 290 ASN A N 1
ATOM 2276 C CA . ASN A 1 290 ? -16.694 8.088 14.188 1.00 91.19 290 ASN A CA 1
ATOM 2277 C C . ASN A 1 290 ? -16.805 6.577 13.955 1.00 91.19 290 ASN A C 1
ATOM 2279 O O . ASN A 1 290 ? -17.915 6.068 13.802 1.00 91.19 290 ASN A O 1
ATOM 2283 N N . ILE A 1 291 ? -15.684 5.846 13.957 1.00 91.31 291 ILE A N 1
ATOM 2284 C CA . ILE A 1 291 ? -15.700 4.378 13.883 1.00 91.31 291 ILE A CA 1
ATOM 2285 C C . ILE A 1 291 ? -16.439 3.798 15.095 1.00 91.31 291 ILE A C 1
ATOM 2287 O O . ILE A 1 291 ? -17.339 2.983 14.912 1.00 91.31 291 ILE A O 1
ATOM 2291 N N . GLY A 1 292 ? -16.122 4.256 16.310 1.00 89.25 292 GLY A N 1
ATOM 2292 C CA . GLY A 1 292 ? -16.785 3.804 17.537 1.00 89.25 292 GLY A CA 1
ATOM 2293 C C . GLY A 1 292 ? -18.298 4.040 17.523 1.00 89.25 292 GLY A C 1
ATOM 2294 O O . GLY A 1 292 ? -19.065 3.111 17.768 1.00 89.25 292 GLY A O 1
ATOM 2295 N N . VAL A 1 293 ? -18.734 5.250 17.154 1.00 88.69 293 VAL A N 1
ATOM 2296 C CA . VAL A 1 293 ? -20.162 5.591 17.001 1.00 88.69 293 VAL A CA 1
ATOM 2297 C C . VAL A 1 293 ? -20.834 4.702 15.955 1.00 88.69 293 VAL A C 1
ATOM 2299 O O . VAL A 1 293 ? -21.934 4.203 16.178 1.00 88.69 293 VAL A O 1
ATOM 2302 N N . THR A 1 294 ? -20.170 4.466 14.823 1.00 87.88 294 THR A N 1
ATOM 2303 C CA . THR A 1 294 ? -20.705 3.613 13.754 1.00 87.88 294 THR A CA 1
ATOM 2304 C C . THR A 1 294 ? -20.912 2.181 14.241 1.00 87.88 294 THR A C 1
ATOM 2306 O O . THR A 1 294 ? -21.986 1.622 14.043 1.00 87.88 294 THR A O 1
ATOM 2309 N N . LEU A 1 295 ? -19.912 1.600 14.910 1.00 86.50 295 LEU A N 1
ATOM 2310 C CA . LEU A 1 295 ? -19.975 0.243 15.459 1.00 86.50 295 LEU A CA 1
ATOM 2311 C C . LEU A 1 295 ? -21.059 0.098 16.537 1.00 86.50 295 LEU A C 1
ATOM 2313 O O . LEU A 1 295 ? -21.757 -0.915 16.567 1.00 86.50 295 LEU A O 1
ATOM 2317 N N . TYR A 1 296 ? -21.228 1.117 17.383 1.00 85.62 296 TYR A N 1
ATOM 2318 C CA . TYR A 1 296 ? -22.315 1.175 18.359 1.00 85.62 296 TYR A CA 1
ATOM 2319 C C . TYR A 1 296 ? -23.687 1.172 17.670 1.00 85.62 296 TYR A C 1
ATOM 2321 O O . TYR A 1 296 ? -24.533 0.342 17.987 1.00 85.62 296 TYR A O 1
ATOM 2329 N N . ASN A 1 297 ? -23.881 2.026 16.661 1.00 83.62 297 ASN A N 1
ATOM 2330 C CA . ASN A 1 297 ? -25.160 2.161 15.955 1.00 83.62 297 ASN A CA 1
ATOM 2331 C C . ASN A 1 297 ? -25.592 0.894 15.202 1.00 83.62 297 ASN A C 1
ATOM 2333 O O . ASN A 1 297 ? -26.786 0.681 15.000 1.00 83.62 297 ASN A O 1
ATOM 2337 N N . ILE A 1 298 ? -24.645 0.063 14.762 1.00 80.94 298 ILE A N 1
ATOM 2338 C CA . ILE A 1 298 ? -24.951 -1.209 14.089 1.00 80.94 298 ILE A CA 1
ATOM 2339 C C . ILE A 1 298 ? -25.107 -2.388 15.065 1.00 80.94 298 ILE A C 1
ATOM 2341 O O . ILE A 1 298 ? -25.308 -3.511 14.606 1.00 80.94 298 ILE A O 1
ATOM 2345 N N . GLY A 1 299 ? -25.007 -2.154 16.381 1.00 72.94 299 GLY A N 1
ATOM 2346 C CA . GLY A 1 299 ? -25.144 -3.184 17.416 1.00 72.94 299 GLY A CA 1
ATOM 2347 C C . GLY A 1 299 ? -23.942 -4.126 17.530 1.00 72.94 299 GLY A C 1
ATOM 2348 O O . GLY A 1 299 ? -24.067 -5.217 18.069 1.00 72.94 299 GLY A O 1
ATOM 2349 N N . HIS A 1 300 ? -22.758 -3.744 17.034 1.00 67.81 300 HIS A N 1
ATOM 2350 C CA . HIS A 1 300 ? -21.576 -4.624 17.054 1.00 67.81 300 HIS A CA 1
ATOM 2351 C C . HIS A 1 300 ? -21.019 -4.862 18.477 1.00 67.81 300 HIS A C 1
ATOM 2353 O O . HIS A 1 300 ? -20.181 -5.739 18.676 1.00 67.81 300 HIS A O 1
ATOM 2359 N N . PHE A 1 301 ? -21.455 -4.073 19.462 1.00 58.72 301 PHE A N 1
ATOM 2360 C CA . PHE A 1 301 ? -21.070 -4.208 20.871 1.00 58.72 301 PHE A CA 1
ATOM 2361 C C . PHE A 1 301 ? -22.206 -4.734 21.766 1.00 58.72 301 PHE A C 1
ATOM 2363 O O . PHE A 1 301 ? -22.051 -4.724 22.983 1.00 58.72 301 PHE A O 1
ATOM 2370 N N . GLU A 1 302 ? -23.336 -5.166 21.194 1.00 46.91 302 GLU A N 1
ATOM 2371 C CA . GLU A 1 302 ? -24.401 -5.842 21.945 1.00 46.91 302 GLU A CA 1
ATOM 2372 C C . GLU A 1 302 ? -24.111 -7.353 22.025 1.00 46.91 302 GLU A C 1
ATOM 2374 O O . GLU A 1 302 ? -24.612 -8.137 21.223 1.00 46.91 302 GLU A O 1
ATOM 2379 N N . GLU A 1 303 ? -23.278 -7.737 22.998 1.00 37.12 303 GLU A N 1
ATOM 2380 C CA . GLU A 1 303 ? -23.274 -9.056 23.662 1.00 37.12 303 GLU A CA 1
ATOM 2381 C C . GLU A 1 303 ? -23.179 -8.860 25.181 1.00 37.12 303 GLU A C 1
ATOM 2383 O O . GLU A 1 303 ? -22.250 -8.149 25.634 1.00 37.12 303 GLU A O 1
#

Radius of gyration: 20.79 Å; chains: 1; bounding box: 66×42×53 Å

Organism: Aegilops tauschii subsp. strangulata (NCBI:txid200361)